Protein AF-M4EFT8-F1 (afdb_monomer_lite)

Structure (mmCIF, N/CA/C/O backbone):
data_AF-M4EFT8-F1
#
_entry.id   AF-M4EFT8-F1
#
loop_
_atom_site.group_PDB
_atom_site.id
_atom_site.type_symbol
_atom_site.label_atom_id
_atom_site.label_alt_id
_atom_site.label_comp_id
_atom_site.label_asym_id
_atom_site.label_entity_id
_atom_site.label_seq_id
_atom_site.pdbx_PDB_ins_code
_atom_site.Cartn_x
_atom_site.Cartn_y
_atom_site.Cartn_z
_atom_site.occupancy
_atom_site.B_iso_or_equiv
_atom_site.auth_seq_id
_atom_site.auth_comp_id
_atom_site.auth_asym_id
_atom_site.auth_atom_id
_atom_site.pdbx_PDB_model_num
ATOM 1 N N . MET A 1 1 ? 0.987 5.575 -5.378 1.00 47.16 1 MET A N 1
ATOM 2 C CA . MET A 1 1 ? 1.831 4.380 -5.163 1.00 47.16 1 MET A CA 1
ATOM 3 C C . MET A 1 1 ? 2.853 4.305 -6.284 1.00 47.16 1 MET A C 1
ATOM 5 O O . MET A 1 1 ? 2.562 4.838 -7.348 1.00 47.16 1 MET A O 1
ATOM 9 N N . GLY A 1 2 ? 4.031 3.733 -6.020 1.00 63.22 2 GLY A N 1
ATOM 10 C CA . GLY A 1 2 ? 5.088 3.525 -7.016 1.00 63.22 2 GLY A CA 1
ATOM 11 C C . GLY A 1 2 ? 4.981 2.143 -7.662 1.00 63.22 2 GLY A C 1
ATOM 12 O O . GLY A 1 2 ? 4.467 1.218 -7.037 1.00 63.22 2 GLY A O 1
ATOM 13 N N . HIS A 1 3 ? 5.435 2.023 -8.906 1.00 75.81 3 HIS A N 1
ATOM 14 C CA . HIS A 1 3 ? 5.636 0.738 -9.574 1.00 75.81 3 HIS A CA 1
ATOM 15 C C . HIS A 1 3 ? 7.063 0.253 -9.301 1.00 75.81 3 HIS A C 1
ATOM 17 O O . HIS A 1 3 ? 7.982 1.069 -9.243 1.00 75.81 3 HIS A O 1
ATOM 23 N N . ILE A 1 4 ? 7.246 -1.057 -9.127 1.00 85.25 4 ILE A N 1
ATOM 24 C CA . ILE A 1 4 ? 8.581 -1.659 -9.069 1.00 85.25 4 ILE A CA 1
ATOM 25 C C . ILE A 1 4 ? 9.038 -1.868 -10.512 1.00 85.25 4 ILE A C 1
ATOM 27 O O . ILE A 1 4 ? 8.354 -2.539 -11.280 1.00 85.25 4 ILE A O 1
ATOM 31 N N . VAL A 1 5 ? 10.176 -1.280 -10.869 1.00 89.19 5 VAL A N 1
ATOM 32 C CA . VAL A 1 5 ? 10.810 -1.439 -12.181 1.00 89.19 5 VAL A CA 1
ATOM 33 C C . VAL A 1 5 ? 12.042 -2.320 -12.006 1.00 89.19 5 VAL A C 1
ATOM 35 O O . VAL A 1 5 ? 12.810 -2.136 -11.063 1.00 89.19 5 VAL A O 1
ATOM 38 N N . MET A 1 6 ? 12.209 -3.296 -12.895 1.00 90.81 6 MET A N 1
ATOM 39 C CA . MET A 1 6 ? 13.406 -4.128 -13.004 1.00 90.81 6 MET A CA 1
ATOM 40 C C . MET A 1 6 ? 13.955 -3.981 -14.411 1.00 90.81 6 MET A C 1
ATOM 42 O O . MET A 1 6 ? 13.191 -4.028 -15.374 1.00 90.81 6 MET A O 1
ATOM 46 N N . THR A 1 7 ? 15.261 -3.790 -14.521 1.00 94.19 7 THR A N 1
ATOM 47 C CA . THR A 1 7 ? 15.940 -3.603 -15.799 1.00 94.19 7 THR A CA 1
ATOM 48 C C . THR A 1 7 ? 16.700 -4.867 -16.176 1.00 94.19 7 THR A C 1
ATOM 50 O O . THR A 1 7 ? 17.306 -5.528 -15.332 1.00 94.19 7 THR A O 1
ATOM 53 N N . ILE A 1 8 ? 16.617 -5.226 -17.456 1.00 95.00 8 ILE A N 1
ATOM 54 C CA . ILE A 1 8 ? 17.359 -6.331 -18.061 1.00 95.00 8 ILE A CA 1
ATOM 55 C C . ILE A 1 8 ? 18.038 -5.754 -19.300 1.00 95.00 8 ILE A C 1
ATOM 57 O O . ILE A 1 8 ? 17.372 -5.326 -20.243 1.00 95.00 8 ILE A O 1
ATOM 61 N N . PHE A 1 9 ? 19.362 -5.722 -19.281 1.00 94.31 9 PHE A N 1
ATOM 62 C CA . PHE A 1 9 ? 20.205 -5.256 -20.369 1.00 94.31 9 PHE A CA 1
ATOM 63 C C . PHE A 1 9 ? 20.670 -6.471 -21.167 1.00 94.31 9 PHE A C 1
ATOM 65 O O . PHE A 1 9 ? 21.634 -7.150 -20.817 1.00 94.31 9 PHE A O 1
ATOM 72 N N . TYR A 1 10 ? 19.930 -6.786 -22.229 1.00 94.19 10 TYR A N 1
ATOM 73 C CA . TYR A 1 10 ? 20.228 -7.927 -23.086 1.00 94.19 10 TYR A CA 1
ATOM 74 C C . TYR A 1 10 ? 21.137 -7.510 -24.242 1.00 94.19 10 TYR A C 1
ATOM 76 O O . TYR A 1 10 ? 20.725 -6.753 -25.119 1.00 94.19 10 TYR A O 1
ATOM 84 N N . ARG A 1 11 ? 22.379 -8.007 -24.231 1.00 92.44 11 ARG A N 1
ATOM 85 C CA . ARG A 1 11 ? 23.423 -7.743 -25.240 1.00 92.44 11 ARG A CA 1
ATOM 86 C C . ARG A 1 11 ? 23.652 -6.252 -25.520 1.00 92.44 11 ARG A C 1
ATOM 88 O O . ARG A 1 11 ? 24.093 -5.881 -26.603 1.00 92.44 11 ARG A O 1
ATOM 95 N N . VAL A 1 12 ? 23.374 -5.402 -24.537 1.00 92.62 12 VAL A N 1
ATOM 96 C CA . VAL A 1 12 ? 23.547 -3.954 -24.617 1.00 92.62 12 VAL A CA 1
ATOM 97 C C . VAL A 1 12 ? 24.270 -3.476 -23.373 1.00 92.62 12 VAL A C 1
ATOM 99 O O . VAL A 1 12 ? 23.973 -3.923 -22.268 1.00 92.62 12 VAL A O 1
ATOM 102 N N . ASP A 1 13 ? 25.223 -2.566 -23.551 1.00 92.19 13 ASP A N 1
ATOM 103 C CA . ASP A 1 13 ? 25.874 -1.931 -22.416 1.00 92.19 13 ASP A CA 1
ATOM 104 C C . ASP A 1 13 ? 24.918 -0.922 -21.754 1.00 92.19 13 ASP A C 1
ATOM 106 O O . ASP A 1 13 ? 24.445 -0.005 -22.439 1.00 92.19 13 ASP A O 1
ATOM 110 N N . PRO A 1 14 ? 24.642 -1.028 -20.440 1.00 92.94 14 PRO A N 1
ATOM 111 C CA . PRO A 1 14 ? 23.810 -0.058 -19.731 1.00 92.94 14 PRO A CA 1
ATOM 112 C C . PRO A 1 14 ? 24.289 1.391 -19.901 1.00 92.94 14 PRO A C 1
ATOM 114 O O . PRO A 1 14 ? 23.472 2.311 -19.919 1.00 92.94 14 PRO A O 1
ATOM 117 N N . SER A 1 15 ? 25.597 1.621 -20.078 1.00 93.56 15 SER A N 1
ATOM 118 C CA . SER A 1 15 ? 26.159 2.955 -20.317 1.00 93.56 15 SER A CA 1
ATOM 119 C C . SER A 1 15 ? 25.724 3.555 -21.656 1.00 93.56 15 SER A C 1
ATOM 121 O O . SER A 1 15 ? 25.471 4.760 -21.717 1.00 93.56 15 SER A O 1
ATOM 123 N N . HIS A 1 16 ? 25.558 2.731 -22.697 1.00 94.81 16 HIS A N 1
ATOM 124 C CA . HIS A 1 16 ? 25.039 3.163 -23.997 1.00 94.81 16 HIS A CA 1
ATOM 125 C C . HIS A 1 16 ? 23.560 3.540 -23.909 1.00 94.81 16 HIS A C 1
ATOM 127 O O . HIS A 1 16 ? 23.141 4.504 -24.544 1.00 94.81 16 HIS A O 1
ATOM 133 N N . VAL A 1 17 ? 22.780 2.842 -23.077 1.00 94.31 17 VAL A N 1
ATOM 134 C CA . VAL A 1 17 ? 21.380 3.206 -22.802 1.00 94.31 17 VAL A CA 1
ATOM 135 C C . VAL A 1 17 ? 21.310 4.494 -21.986 1.00 94.31 17 VAL A C 1
ATOM 137 O O . VAL A 1 17 ? 20.563 5.398 -22.350 1.00 94.31 17 VAL A O 1
ATOM 140 N N . ARG A 1 18 ? 22.116 4.610 -20.922 1.00 94.56 18 ARG A N 1
ATOM 141 C CA . ARG A 1 18 ? 22.125 5.762 -20.008 1.00 94.56 18 ARG A CA 1
ATOM 142 C C . ARG A 1 18 ? 22.555 7.054 -20.691 1.00 94.56 18 ARG A C 1
ATOM 144 O O . ARG A 1 18 ? 21.955 8.090 -20.445 1.00 94.56 18 ARG A O 1
ATOM 151 N N . ASN A 1 19 ? 23.596 6.990 -21.513 1.00 95.00 19 ASN A N 1
ATOM 152 C CA . ASN A 1 19 ? 24.167 8.167 -22.162 1.00 95.00 19 ASN A CA 1
ATOM 153 C C . ASN A 1 19 ? 23.653 8.350 -23.601 1.00 95.00 19 ASN A C 1
ATOM 155 O O . ASN A 1 19 ? 24.057 9.302 -24.262 1.00 95.00 19 ASN A O 1
ATOM 159 N N . GLN A 1 20 ? 22.806 7.435 -24.091 1.00 95.88 20 GLN A N 1
ATOM 160 C CA . GLN A 1 20 ? 22.355 7.365 -25.485 1.00 95.88 20 GLN A CA 1
ATOM 161 C C . GLN A 1 20 ? 23.531 7.464 -26.475 1.00 95.88 20 GLN A C 1
ATOM 163 O O . GLN A 1 20 ? 23.529 8.278 -27.397 1.00 95.88 20 GLN A O 1
ATOM 168 N N . THR A 1 21 ? 24.554 6.631 -26.268 1.00 94.38 21 THR A N 1
ATOM 169 C CA . THR A 1 21 ? 25.776 6.564 -27.089 1.00 94.38 21 THR A CA 1
ATOM 170 C C . THR A 1 21 ? 25.904 5.218 -27.812 1.00 94.38 21 THR A C 1
ATOM 172 O O . THR A 1 21 ? 25.102 4.304 -27.607 1.00 94.38 21 THR A O 1
ATOM 175 N N . GLY A 1 22 ? 26.900 5.094 -28.695 1.00 93.31 22 GLY A N 1
ATOM 176 C CA . GLY A 1 22 ? 27.135 3.879 -29.480 1.00 93.31 22 GLY A CA 1
ATOM 177 C C . GLY A 1 22 ? 25.978 3.559 -30.431 1.00 93.31 22 GLY A C 1
ATOM 178 O O . GLY A 1 22 ? 25.232 4.448 -30.846 1.00 93.31 22 GLY A O 1
ATOM 179 N N . ASP A 1 23 ? 25.802 2.278 -30.749 1.00 94.06 23 ASP A N 1
ATOM 180 C CA . ASP A 1 23 ? 24.754 1.825 -31.674 1.00 94.06 23 ASP A CA 1
ATOM 181 C C . ASP A 1 23 ? 23.343 2.150 -31.169 1.00 94.06 23 ASP A C 1
ATOM 183 O O . ASP A 1 23 ? 22.476 2.550 -31.947 1.00 94.06 23 ASP A O 1
ATOM 187 N N . PHE A 1 24 ? 23.127 2.064 -29.851 1.00 93.62 24 PHE A N 1
ATOM 188 C CA . PHE A 1 24 ? 21.859 2.443 -29.228 1.00 93.62 24 PHE A CA 1
ATOM 189 C C . PHE A 1 24 ? 21.554 3.932 -29.449 1.00 93.62 24 PHE A C 1
ATOM 191 O O . PHE A 1 24 ? 20.448 4.289 -29.852 1.00 93.62 24 PHE A O 1
ATOM 198 N N . GLY A 1 25 ? 22.552 4.796 -29.240 1.00 94.44 25 GLY A N 1
ATOM 199 C CA . GLY A 1 25 ? 22.452 6.233 -29.492 1.00 94.44 25 GLY A CA 1
ATOM 200 C C . GLY A 1 25 ? 22.141 6.572 -30.948 1.00 94.44 25 GLY A C 1
ATOM 201 O O . GLY A 1 25 ? 21.269 7.396 -31.217 1.00 94.44 25 GLY A O 1
ATOM 202 N N . ASN A 1 26 ? 22.789 5.889 -31.894 1.00 95.38 26 ASN A N 1
ATOM 203 C CA . ASN A 1 26 ? 22.548 6.089 -33.325 1.00 95.38 26 ASN A CA 1
ATOM 204 C C . ASN A 1 26 ? 21.089 5.784 -33.706 1.00 95.38 26 ASN A C 1
ATOM 206 O O . ASN A 1 26 ? 20.445 6.581 -34.393 1.00 95.38 26 ASN A O 1
ATOM 210 N N . ILE A 1 27 ? 20.539 4.671 -33.207 1.00 95.38 27 ILE A N 1
ATOM 211 C CA . ILE A 1 27 ? 19.128 4.307 -33.413 1.00 95.38 27 ILE A CA 1
ATOM 212 C C . ILE A 1 27 ? 18.199 5.291 -32.694 1.00 95.38 27 ILE A C 1
ATOM 214 O O . ILE A 1 27 ? 17.158 5.663 -33.239 1.00 95.38 27 ILE A O 1
ATOM 218 N N . PHE A 1 28 ? 18.564 5.760 -31.498 1.00 94.56 28 PHE A N 1
ATOM 219 C CA . PHE A 1 28 ? 17.781 6.753 -30.764 1.00 94.56 28 PHE A CA 1
ATOM 220 C C . PHE A 1 28 ? 17.652 8.070 -31.542 1.00 94.56 28 PHE A C 1
ATOM 222 O O . PHE A 1 28 ? 16.548 8.604 -31.660 1.00 94.56 28 PHE A O 1
ATOM 229 N N . VAL A 1 29 ? 18.744 8.557 -32.142 1.00 94.44 29 VAL A N 1
ATOM 230 C CA . VAL A 1 29 ? 18.735 9.760 -32.993 1.00 94.44 29 VAL A CA 1
ATOM 231 C C . VAL A 1 29 ? 17.810 9.579 -34.198 1.00 94.44 29 VAL A C 1
ATOM 233 O O . VAL A 1 29 ? 17.000 10.462 -34.474 1.00 94.44 29 VAL A O 1
ATOM 236 N N . GLN A 1 30 ? 17.871 8.427 -34.873 1.00 94.69 30 GLN A N 1
ATOM 237 C CA . GLN A 1 30 ? 16.962 8.114 -35.982 1.00 94.69 30 GLN A CA 1
ATOM 238 C C . GLN A 1 30 ? 15.498 8.025 -35.523 1.00 94.69 30 GLN A C 1
ATOM 240 O O . GLN A 1 30 ? 14.611 8.544 -36.192 1.00 94.69 30 GLN A O 1
ATOM 245 N N . THR A 1 31 ? 15.239 7.428 -34.357 1.00 93.38 31 THR A N 1
ATOM 246 C CA . THR A 1 31 ? 13.887 7.292 -33.780 1.00 93.38 31 THR A CA 1
ATOM 247 C C . THR A 1 31 ? 13.284 8.647 -33.406 1.00 93.38 31 THR A C 1
ATOM 249 O O . THR A 1 31 ? 12.071 8.842 -33.488 1.00 93.38 31 THR A O 1
ATOM 252 N N . CYS A 1 32 ? 14.127 9.603 -33.017 1.00 93.31 32 CYS A N 1
ATOM 253 C CA . CYS A 1 32 ? 13.711 10.967 -32.707 1.00 93.31 32 CYS A CA 1
ATOM 254 C C . CYS A 1 32 ? 13.554 11.853 -33.954 1.00 93.31 32 CYS A C 1
ATOM 256 O O . CYS A 1 32 ? 13.176 13.018 -33.817 1.00 93.31 32 CYS A O 1
ATOM 258 N N . ALA A 1 33 ? 13.820 11.346 -35.164 1.00 93.38 33 ALA A N 1
ATOM 259 C CA . ALA A 1 33 ? 13.623 12.113 -36.387 1.00 93.38 33 ALA A CA 1
ATOM 260 C C . ALA A 1 33 ? 12.138 12.490 -36.547 1.00 93.38 33 ALA A C 1
ATOM 262 O O . ALA A 1 33 ? 11.257 11.633 -36.582 1.00 93.38 33 ALA A O 1
ATOM 263 N N . GLY A 1 34 ? 11.858 13.794 -36.622 1.00 91.19 34 GLY A N 1
ATOM 264 C CA . GLY A 1 34 ? 10.492 14.321 -36.724 1.00 91.19 34 GLY A CA 1
ATOM 265 C C . GLY A 1 34 ? 9.721 14.411 -35.399 1.00 91.19 34 GLY A C 1
ATOM 266 O O . GLY A 1 34 ? 8.517 14.657 -35.432 1.00 91.19 34 GLY A O 1
ATOM 267 N N . LYS A 1 35 ? 10.380 14.220 -34.247 1.00 94.94 35 LYS A N 1
ATOM 268 C CA . LYS A 1 35 ? 9.810 14.460 -32.907 1.00 94.94 35 LYS A CA 1
ATOM 269 C C . LYS A 1 35 ? 10.098 15.870 -32.412 1.00 94.94 35 LYS A C 1
ATOM 271 O O . LYS A 1 35 ? 11.043 16.508 -32.879 1.00 94.94 35 LYS A O 1
ATOM 276 N N . THR A 1 36 ? 9.287 16.360 -31.473 1.00 95.44 36 THR A N 1
ATOM 277 C CA . THR A 1 36 ? 9.564 17.663 -30.855 1.00 95.44 36 THR A CA 1
ATOM 278 C C . THR A 1 36 ? 10.751 17.566 -29.898 1.00 95.44 36 THR A C 1
ATOM 280 O O . THR A 1 36 ? 11.107 16.488 -29.410 1.00 95.44 36 THR A O 1
ATOM 283 N N . GLU A 1 37 ? 11.375 18.707 -29.609 1.00 93.56 37 GLU A N 1
ATOM 284 C CA . GLU A 1 37 ? 12.508 18.751 -28.685 1.00 93.56 37 GLU A CA 1
ATOM 285 C C . GLU A 1 37 ? 12.095 18.334 -27.263 1.00 93.56 37 GLU A C 1
ATOM 287 O O . GLU A 1 37 ? 12.858 17.676 -26.553 1.00 93.56 37 GLU A O 1
ATOM 292 N N . GLU A 1 38 ? 10.861 18.644 -26.857 1.00 95.12 38 GLU A N 1
ATOM 293 C CA . GLU A 1 38 ? 10.301 18.229 -25.570 1.00 95.12 38 GLU A CA 1
ATOM 294 C C . GLU A 1 38 ? 10.152 16.709 -25.475 1.00 95.12 38 GLU A C 1
ATOM 296 O O . GLU A 1 38 ? 10.544 16.123 -24.463 1.00 95.12 38 GLU A O 1
ATOM 301 N N . GLU A 1 39 ? 9.632 16.058 -26.522 1.00 93.56 39 GLU A N 1
ATOM 302 C CA . GLU A 1 39 ? 9.505 14.596 -26.572 1.00 93.56 39 GLU A CA 1
ATOM 303 C C . GLU A 1 39 ? 10.879 13.928 -26.485 1.00 93.56 39 GLU A C 1
ATOM 305 O O . GLU A 1 39 ? 11.087 13.027 -25.668 1.00 93.56 39 GLU A O 1
ATOM 310 N N . ARG A 1 40 ? 11.845 14.425 -27.268 1.00 94.00 40 ARG A N 1
ATOM 311 C CA . ARG A 1 40 ? 13.222 13.919 -27.275 1.00 94.00 40 ARG A CA 1
ATOM 312 C C . ARG A 1 40 ? 13.864 14.018 -25.895 1.00 94.00 40 ARG A C 1
ATOM 314 O O . ARG A 1 40 ? 14.448 13.048 -25.408 1.00 94.00 40 ARG A O 1
ATOM 321 N N . ARG A 1 41 ? 13.719 15.171 -25.237 1.00 95.25 41 ARG A N 1
ATOM 322 C CA . ARG A 1 41 ? 14.235 15.401 -23.885 1.00 95.25 41 ARG A CA 1
ATOM 323 C C . ARG A 1 41 ? 13.556 14.496 -22.858 1.00 95.25 41 ARG A C 1
ATOM 325 O O . ARG A 1 41 ? 14.237 13.949 -21.995 1.00 95.25 41 ARG A O 1
ATOM 332 N N . MET A 1 42 ? 12.237 14.315 -22.943 1.00 96.44 42 MET A N 1
ATOM 333 C CA . MET A 1 42 ? 11.510 13.405 -22.054 1.00 96.44 42 MET A CA 1
ATOM 334 C C . MET A 1 42 ? 11.996 11.960 -22.193 1.00 96.44 42 MET A C 1
ATOM 336 O O . MET A 1 42 ? 12.198 11.285 -21.184 1.00 96.44 42 MET A O 1
ATOM 340 N N . TRP A 1 43 ? 12.204 11.483 -23.420 1.00 96.38 43 TRP A N 1
ATOM 341 C CA . TRP A 1 43 ? 12.679 10.121 -23.666 1.00 96.38 43 TRP A CA 1
ATOM 342 C C . TRP A 1 43 ? 14.131 9.926 -23.238 1.00 96.38 43 TRP A C 1
ATOM 344 O O . TRP A 1 43 ? 14.438 8.924 -22.599 1.00 96.38 43 TRP A O 1
ATOM 354 N N . SER A 1 44 ? 15.007 10.896 -23.518 1.00 95.38 44 SER A N 1
ATOM 355 C CA . SER A 1 44 ? 16.399 10.870 -23.053 1.00 95.38 44 SER A CA 1
ATOM 356 C C . SER A 1 44 ? 16.475 10.826 -21.524 1.00 95.38 44 SER A C 1
ATOM 358 O O . SER A 1 44 ? 17.198 9.998 -20.966 1.00 95.38 44 SER A O 1
ATOM 360 N N . GLN A 1 45 ? 15.658 11.627 -20.830 1.00 96.88 45 GLN A N 1
ATOM 361 C CA . GLN A 1 45 ? 15.589 11.585 -19.370 1.00 96.88 45 GLN A CA 1
ATOM 362 C C . GLN A 1 45 ? 15.105 10.218 -18.869 1.00 96.88 45 GLN A C 1
ATOM 364 O O . GLN A 1 45 ? 15.735 9.635 -17.994 1.00 96.88 45 GLN A O 1
ATOM 369 N N . ALA A 1 46 ? 14.038 9.668 -19.456 1.00 94.94 46 ALA A N 1
ATOM 370 C CA . ALA A 1 46 ? 13.512 8.364 -19.058 1.00 94.94 46 ALA A CA 1
ATOM 371 C C . ALA A 1 46 ? 14.528 7.227 -19.275 1.00 94.94 46 ALA A C 1
ATOM 373 O O . ALA A 1 46 ? 14.664 6.356 -18.420 1.00 94.94 46 AL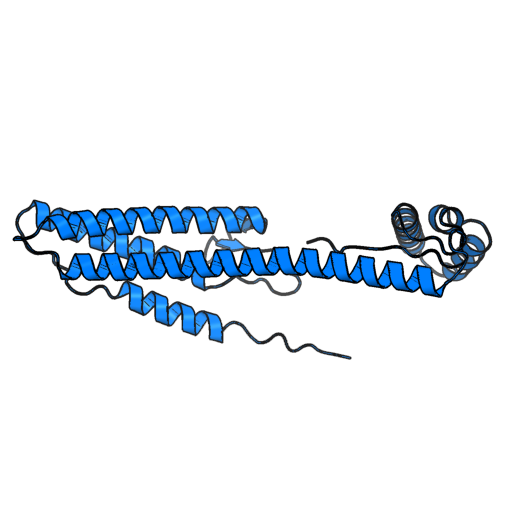A A O 1
ATOM 374 N N . LEU A 1 47 ? 15.269 7.241 -20.387 1.00 95.50 47 LEU A N 1
ATOM 375 C CA . LEU A 1 47 ? 16.326 6.265 -20.670 1.00 95.50 47 LEU A CA 1
ATOM 376 C C . LEU A 1 47 ? 17.518 6.412 -19.724 1.00 95.50 47 LEU A C 1
ATOM 378 O O . LEU A 1 47 ? 18.077 5.410 -19.285 1.00 95.50 47 LEU A O 1
ATOM 382 N N . THR A 1 48 ? 17.872 7.647 -19.369 1.00 95.56 48 THR A N 1
ATOM 383 C CA . THR A 1 48 ? 18.895 7.932 -18.357 1.00 95.56 48 THR A CA 1
ATOM 384 C C . THR A 1 48 ? 18.475 7.378 -16.998 1.00 95.56 48 THR A C 1
ATOM 386 O O . THR A 1 48 ? 19.255 6.687 -16.343 1.00 95.56 48 THR A O 1
ATOM 389 N N . ASP A 1 49 ? 17.227 7.621 -16.595 1.00 94.50 49 ASP A N 1
ATOM 390 C CA . ASP A 1 49 ? 16.675 7.124 -15.337 1.00 94.50 49 ASP A CA 1
ATOM 391 C C . ASP A 1 49 ? 16.654 5.587 -15.318 1.00 94.50 49 ASP A C 1
ATOM 393 O O . ASP A 1 49 ? 17.125 4.985 -14.356 1.00 94.50 49 ASP A O 1
ATOM 397 N N . VAL A 1 50 ? 16.199 4.942 -16.400 1.00 92.69 50 VAL A N 1
ATOM 398 C CA . VAL A 1 50 ? 16.211 3.475 -16.559 1.00 92.69 50 VAL A CA 1
ATOM 399 C C . VAL A 1 50 ? 17.635 2.914 -16.536 1.00 92.69 50 VAL A C 1
ATOM 401 O O . VAL A 1 50 ? 17.886 1.927 -15.851 1.00 92.69 50 VAL A O 1
ATOM 404 N N . GLY A 1 51 ? 18.583 3.550 -17.226 1.00 92.50 51 GLY A N 1
ATOM 405 C CA . GLY A 1 51 ? 19.988 3.134 -17.260 1.00 92.50 51 GLY A CA 1
ATOM 406 C C . GLY A 1 51 ? 20.705 3.252 -1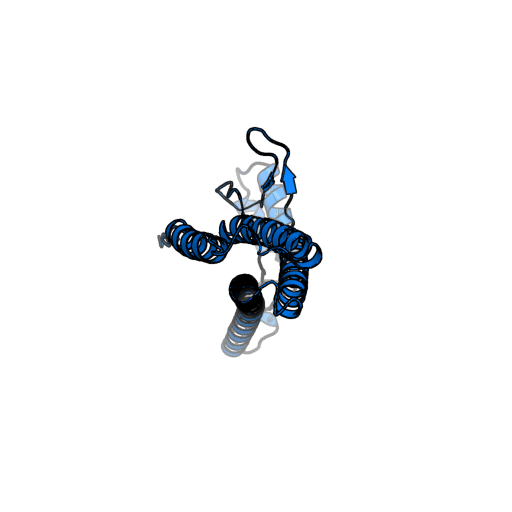5.910 1.00 92.50 51 GLY A C 1
ATOM 407 O O . GLY A 1 51 ? 21.715 2.587 -15.695 1.00 92.50 51 GLY A O 1
ATOM 408 N N . ASN A 1 52 ? 20.183 4.067 -14.989 1.00 92.69 52 ASN A N 1
ATOM 409 C CA . ASN A 1 52 ? 20.682 4.179 -13.617 1.00 92.69 52 ASN A CA 1
ATOM 410 C C . ASN A 1 52 ? 20.067 3.148 -12.656 1.00 92.69 52 ASN A C 1
ATOM 412 O O . ASN A 1 52 ? 20.567 2.983 -11.541 1.00 92.69 52 ASN A O 1
ATOM 416 N N . ILE A 1 53 ? 18.995 2.453 -13.050 1.00 92.56 53 ILE A N 1
ATOM 417 C CA . ILE A 1 53 ? 18.414 1.376 -12.245 1.00 92.56 53 ILE A CA 1
ATOM 418 C C . ILE A 1 53 ? 19.313 0.146 -12.366 1.00 92.56 53 ILE A C 1
ATOM 420 O O . ILE A 1 53 ? 19.520 -0.379 -13.462 1.00 92.56 53 ILE A O 1
ATOM 424 N N . ALA A 1 54 ? 19.808 -0.336 -11.224 1.00 88.06 54 ALA A N 1
ATOM 425 C CA . ALA A 1 54 ? 20.540 -1.593 -11.153 1.00 88.06 54 ALA A CA 1
ATOM 426 C C . ALA A 1 54 ? 19.674 -2.744 -11.692 1.00 88.06 54 ALA A C 1
ATOM 428 O O . ALA A 1 54 ? 18.545 -2.950 -11.238 1.00 88.06 54 ALA A O 1
ATOM 429 N N . GLY A 1 55 ? 20.220 -3.480 -12.655 1.00 89.75 55 GLY A N 1
ATOM 430 C CA . GLY A 1 55 ? 19.528 -4.542 -13.374 1.00 89.75 55 GLY A CA 1
ATOM 431 C C . GLY A 1 55 ? 20.448 -5.691 -13.746 1.00 89.75 55 GLY A C 1
ATOM 432 O O . GLY A 1 55 ? 21.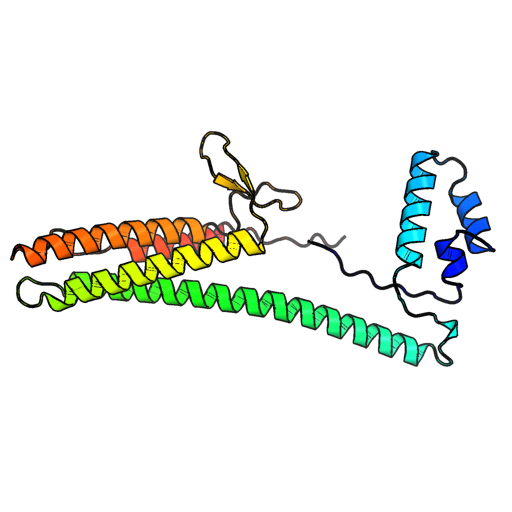640 -5.676 -13.439 1.00 89.75 55 GLY A O 1
ATOM 433 N N . GLU A 1 56 ? 19.883 -6.679 -14.431 1.00 93.81 56 GLU A N 1
ATOM 434 C CA . GLU A 1 56 ? 20.640 -7.819 -14.944 1.00 93.81 56 GLU A CA 1
ATOM 435 C C . GLU A 1 56 ? 21.284 -7.470 -16.282 1.00 93.81 56 GLU A C 1
ATOM 437 O O . GLU A 1 56 ? 20.603 -7.012 -17.194 1.00 93.81 56 GLU A O 1
ATOM 442 N N . ASP A 1 57 ? 22.585 -7.713 -16.415 1.00 93.69 57 ASP A N 1
ATOM 443 C CA . ASP A 1 57 ? 23.311 -7.578 -17.678 1.00 93.69 57 ASP A CA 1
ATOM 444 C C . ASP A 1 57 ? 23.616 -8.970 -18.223 1.00 93.69 57 ASP A C 1
ATOM 446 O O . ASP A 1 57 ? 24.321 -9.751 -17.578 1.00 93.69 57 ASP A O 1
ATOM 450 N N . SER A 1 58 ? 23.095 -9.290 -19.409 1.00 93.81 58 SER A N 1
ATOM 451 C CA . SER A 1 58 ? 23.262 -10.619 -20.001 1.00 93.81 58 SER A CA 1
ATOM 452 C C . SER A 1 58 ? 24.723 -10.967 -20.276 1.00 93.81 58 SER A C 1
ATOM 454 O O . SER A 1 58 ? 25.050 -12.141 -20.395 1.00 93.81 58 SER A O 1
ATOM 456 N N . ARG A 1 59 ? 25.610 -9.970 -20.385 1.00 91.50 59 ARG A N 1
ATOM 457 C CA . ARG A 1 59 ? 27.048 -10.171 -20.620 1.00 91.50 59 ARG A CA 1
ATOM 458 C C . ARG A 1 59 ? 27.766 -10.765 -19.407 1.00 91.50 59 ARG A C 1
ATOM 460 O O . ARG A 1 59 ? 28.850 -11.310 -19.565 1.00 91.50 59 ARG A O 1
ATOM 467 N N . ASN A 1 60 ? 27.157 -10.689 -18.223 1.00 92.50 60 ASN A N 1
ATOM 468 C CA . ASN A 1 60 ? 27.681 -11.284 -16.992 1.00 92.50 60 ASN A CA 1
ATOM 469 C C . ASN A 1 60 ? 27.262 -12.753 -16.810 1.00 92.50 60 ASN A C 1
ATOM 471 O O . ASN A 1 60 ? 27.574 -13.354 -15.783 1.00 92.50 60 ASN A O 1
ATOM 475 N N . TRP A 1 61 ? 26.518 -13.321 -17.764 1.00 93.19 61 TRP A N 1
ATOM 476 C CA . TRP A 1 61 ? 25.969 -14.669 -17.683 1.00 93.19 61 TRP A CA 1
ATOM 477 C C . TRP A 1 61 ? 26.486 -15.541 -18.824 1.00 93.19 61 TRP A C 1
ATOM 479 O O . TRP A 1 61 ? 26.242 -15.258 -19.991 1.00 93.19 61 TRP A O 1
ATOM 489 N N . ASP A 1 62 ? 27.098 -16.673 -18.479 1.00 92.25 62 ASP A N 1
ATOM 490 C CA . ASP A 1 62 ? 27.541 -17.666 -19.471 1.00 92.25 62 ASP A CA 1
ATOM 491 C C . ASP A 1 62 ? 26.380 -18.505 -20.032 1.00 92.25 62 ASP A C 1
ATOM 493 O O . ASP A 1 62 ? 26.518 -19.192 -21.042 1.00 92.25 62 ASP A O 1
ATOM 497 N N . ASN A 1 63 ? 25.228 -18.498 -19.353 1.00 93.44 63 ASN A N 1
ATOM 498 C CA . ASN A 1 63 ? 24.051 -19.262 -19.744 1.00 93.44 63 ASN A CA 1
ATOM 499 C C . ASN A 1 63 ? 22.772 -18.440 -19.555 1.00 93.44 63 ASN A C 1
ATOM 501 O O . ASN A 1 63 ? 22.378 -18.121 -18.428 1.00 93.44 63 ASN A O 1
ATOM 505 N N . GLU A 1 64 ? 22.091 -18.171 -20.668 1.00 91.81 64 GLU A N 1
ATOM 506 C CA . GLU A 1 64 ? 20.828 -17.436 -20.704 1.00 91.81 64 GLU A CA 1
ATOM 507 C C . GLU A 1 64 ? 19.726 -18.129 -19.887 1.00 91.81 64 GLU A C 1
ATOM 509 O O . GLU A 1 64 ? 18.928 -17.447 -19.247 1.00 91.81 64 GLU A O 1
ATOM 514 N N . SER A 1 65 ? 19.704 -19.467 -19.816 1.00 93.06 65 SER A N 1
ATOM 515 C CA . SER A 1 65 ? 18.690 -20.180 -19.028 1.00 93.06 65 SER A CA 1
ATOM 516 C C . SER A 1 65 ? 18.828 -19.909 -17.529 1.00 93.06 65 SER A C 1
ATOM 518 O O . SER A 1 65 ? 17.823 -19.695 -16.852 1.00 93.06 65 SER A O 1
ATOM 520 N N . LYS A 1 66 ? 20.064 -19.825 -17.018 1.00 93.75 66 LYS A N 1
ATOM 521 C CA . LYS A 1 66 ? 20.336 -19.471 -15.615 1.00 93.75 66 LYS A CA 1
ATOM 522 C C . LYS A 1 66 ? 19.956 -18.021 -15.315 1.00 93.75 66 LYS A C 1
ATOM 524 O O . LYS A 1 66 ? 19.416 -17.741 -14.246 1.00 93.75 66 LYS A O 1
ATOM 529 N N . MET A 1 67 ? 20.202 -17.114 -16.263 1.00 94.31 67 MET A N 1
ATOM 530 C CA . MET A 1 67 ? 19.778 -15.718 -16.149 1.00 94.31 67 MET A CA 1
ATOM 531 C C . MET A 1 67 ? 18.249 -15.619 -16.058 1.00 94.31 67 MET A C 1
ATOM 533 O O . MET A 1 67 ? 17.727 -14.963 -15.159 1.00 94.31 67 MET A O 1
ATOM 537 N N . ILE A 1 68 ? 17.525 -16.310 -16.947 1.00 93.81 68 ILE A N 1
ATOM 538 C CA . ILE A 1 68 ? 16.056 -16.340 -16.943 1.00 93.81 68 ILE A CA 1
ATOM 539 C C . ILE A 1 68 ? 15.530 -16.927 -15.633 1.00 93.81 68 ILE A C 1
ATOM 541 O O . ILE A 1 68 ? 14.626 -16.352 -15.033 1.00 93.81 68 ILE A O 1
ATOM 545 N N . GLU A 1 69 ? 16.107 -18.029 -15.153 1.00 95.44 69 GLU A N 1
ATOM 546 C CA . GLU A 1 69 ? 15.698 -18.643 -13.888 1.00 95.44 69 GLU A CA 1
ATOM 547 C C . GLU A 1 69 ? 15.835 -17.664 -12.713 1.00 95.44 69 GLU A C 1
ATOM 549 O O . GLU A 1 69 ? 14.923 -17.545 -11.890 1.00 95.44 69 GLU A O 1
ATOM 554 N N . LYS A 1 70 ? 16.940 -16.910 -12.658 1.00 94.06 70 LYS A N 1
ATOM 555 C CA . LYS A 1 70 ? 17.124 -15.858 -11.654 1.00 94.06 70 LYS A CA 1
ATOM 556 C C . LYS A 1 70 ? 16.076 -14.753 -11.796 1.00 94.06 70 LYS A C 1
ATOM 558 O O . LYS A 1 70 ? 15.461 -14.393 -10.800 1.00 94.06 70 LYS A O 1
ATOM 563 N N . ILE A 1 71 ? 15.831 -14.253 -13.008 1.00 93.88 71 ILE A N 1
ATOM 564 C CA . ILE A 1 71 ? 14.825 -13.207 -13.253 1.00 93.88 71 ILE A CA 1
ATOM 565 C C . ILE A 1 71 ? 13.440 -13.667 -12.783 1.00 93.88 71 ILE A C 1
ATOM 567 O O . ILE A 1 71 ? 12.745 -12.924 -12.092 1.00 93.88 71 ILE A O 1
ATOM 571 N N . VAL A 1 72 ? 13.044 -14.897 -13.122 1.00 94.81 72 VAL A N 1
ATOM 572 C CA . VAL A 1 72 ? 11.761 -15.480 -12.703 1.00 94.81 72 VAL A CA 1
ATOM 573 C C . VAL A 1 72 ? 11.671 -15.549 -11.179 1.00 94.81 72 VAL A C 1
ATOM 575 O O . VAL A 1 72 ? 10.644 -15.170 -10.611 1.00 94.81 72 VAL A O 1
ATOM 578 N N . ARG A 1 73 ? 12.748 -15.977 -10.513 1.00 95.19 73 ARG A N 1
ATOM 579 C CA . ARG A 1 73 ? 12.822 -16.028 -9.049 1.00 95.19 73 ARG A CA 1
ATOM 580 C C . ARG A 1 73 ? 12.680 -14.637 -8.428 1.00 95.19 73 ARG A C 1
ATOM 582 O O . ARG A 1 73 ? 11.802 -14.439 -7.595 1.00 95.19 73 ARG A O 1
ATOM 589 N N . ASP A 1 74 ? 13.447 -13.661 -8.904 1.00 91.69 74 ASP A N 1
ATOM 590 C CA . ASP A 1 74 ? 13.431 -12.289 -8.390 1.00 91.69 74 ASP A CA 1
ATOM 591 C C . ASP A 1 74 ? 12.058 -11.617 -8.572 1.00 91.69 74 ASP A C 1
ATOM 593 O O . ASP A 1 74 ? 11.585 -10.889 -7.692 1.00 91.69 74 ASP A O 1
ATOM 597 N N . VAL A 1 75 ? 11.391 -11.862 -9.706 1.00 91.56 75 VAL A N 1
ATOM 598 C CA . VAL A 1 75 ? 10.027 -11.377 -9.961 1.00 91.56 75 VAL A CA 1
ATOM 599 C C . VAL A 1 75 ? 9.032 -12.044 -9.013 1.00 91.56 75 VAL A C 1
ATOM 601 O O . VAL A 1 75 ? 8.225 -11.348 -8.394 1.00 91.56 75 VAL A O 1
ATOM 604 N N . SER A 1 76 ? 9.105 -13.369 -8.866 1.00 91.31 76 SER A N 1
ATOM 605 C CA . SER A 1 76 ? 8.251 -14.132 -7.951 1.00 91.31 76 SER A CA 1
ATOM 606 C C . SER A 1 76 ? 8.391 -13.638 -6.509 1.00 91.31 76 SER A C 1
ATOM 608 O O . SER A 1 76 ? 7.390 -13.356 -5.849 1.00 91.31 76 SER A O 1
ATOM 610 N N . ASP A 1 77 ? 9.618 -13.436 -6.034 1.00 90.44 77 ASP A N 1
ATOM 611 C CA . ASP A 1 77 ? 9.887 -12.992 -4.666 1.00 90.44 77 ASP A CA 1
ATOM 612 C C . ASP A 1 77 ? 9.359 -11.575 -4.408 1.00 90.44 77 ASP A C 1
ATOM 614 O O . ASP A 1 77 ? 8.724 -11.316 -3.380 1.00 90.44 77 ASP A O 1
ATOM 618 N N . LYS A 1 78 ? 9.528 -10.657 -5.368 1.00 87.94 78 LYS A N 1
ATOM 619 C CA . LYS A 1 78 ? 8.985 -9.290 -5.274 1.00 87.94 78 LYS A CA 1
ATOM 620 C C . LYS A 1 78 ? 7.458 -9.261 -5.305 1.00 87.94 78 LYS A C 1
ATOM 622 O O . LYS A 1 78 ? 6.843 -8.488 -4.558 1.00 87.94 78 LYS A O 1
ATOM 627 N N . LEU A 1 79 ? 6.839 -10.088 -6.148 1.00 84.88 79 LEU A N 1
ATOM 628 C CA . LEU A 1 79 ? 5.383 -10.227 -6.207 1.00 84.88 79 LEU A CA 1
ATOM 629 C C . LEU A 1 79 ? 4.840 -10.789 -4.897 1.00 84.88 79 LEU A C 1
ATOM 631 O O . LEU A 1 79 ? 3.915 -10.208 -4.327 1.00 84.88 79 LEU A O 1
ATOM 635 N N . ASN A 1 80 ? 5.465 -11.848 -4.381 1.00 82.06 80 ASN A N 1
ATOM 636 C CA . ASN A 1 80 ? 5.112 -12.435 -3.101 1.00 82.06 80 ASN A CA 1
ATOM 637 C C . ASN A 1 80 ? 5.228 -11.392 -1.993 1.00 82.06 80 ASN A C 1
ATOM 639 O O . ASN A 1 80 ? 4.234 -11.125 -1.328 1.00 82.06 80 ASN A O 1
ATOM 643 N N . ALA A 1 81 ? 6.369 -10.723 -1.823 1.00 79.19 81 ALA A N 1
ATOM 644 C CA . ALA A 1 81 ? 6.540 -9.704 -0.784 1.00 79.19 81 ALA A CA 1
ATOM 645 C C . ALA A 1 81 ? 5.456 -8.608 -0.838 1.00 79.19 81 ALA A C 1
ATOM 647 O O . ALA A 1 81 ? 4.896 -8.218 0.191 1.00 79.19 81 ALA A O 1
ATOM 648 N N . THR A 1 82 ? 5.096 -8.159 -2.045 1.00 75.69 82 THR A N 1
ATOM 649 C CA . THR A 1 82 ? 4.018 -7.179 -2.253 1.00 75.69 82 THR A CA 1
ATOM 650 C C . THR A 1 82 ? 2.652 -7.745 -1.858 1.00 75.69 82 THR A C 1
ATOM 652 O O . THR A 1 82 ? 1.845 -7.059 -1.225 1.00 75.69 82 THR A O 1
ATOM 655 N N . MET A 1 83 ? 2.389 -9.006 -2.203 1.00 69.12 83 MET A N 1
ATOM 656 C CA . MET A 1 83 ? 1.163 -9.712 -1.847 1.00 69.12 83 MET A CA 1
ATOM 657 C C . MET A 1 83 ? 1.065 -9.938 -0.337 1.00 69.12 83 MET A C 1
ATOM 659 O O . MET A 1 83 ? 0.030 -9.624 0.236 1.00 69.12 83 MET A O 1
ATOM 663 N N . TRP A 1 84 ? 2.126 -10.390 0.334 1.00 59.81 84 TRP A N 1
ATOM 664 C CA . TRP A 1 84 ? 2.171 -10.563 1.790 1.00 59.81 84 TRP A CA 1
ATOM 665 C C . TRP A 1 84 ? 1.945 -9.241 2.525 1.00 59.81 84 TRP A C 1
ATOM 667 O O . TRP A 1 84 ? 1.158 -9.197 3.468 1.00 59.81 84 TRP A O 1
ATOM 677 N N . ALA A 1 85 ? 2.544 -8.142 2.059 1.00 64.44 85 ALA A N 1
ATOM 678 C CA . ALA A 1 85 ? 2.300 -6.818 2.625 1.00 64.44 85 ALA A CA 1
ATOM 679 C C . ALA A 1 85 ? 0.833 -6.380 2.460 1.00 64.44 85 ALA A C 1
ATOM 681 O O . ALA A 1 85 ? 0.219 -5.875 3.401 1.00 64.44 85 ALA A O 1
ATOM 682 N N . LYS A 1 86 ? 0.239 -6.609 1.282 1.00 63.25 86 LYS A N 1
ATOM 683 C CA . LYS A 1 86 ? -1.157 -6.248 0.996 1.00 63.25 86 LYS A CA 1
ATOM 684 C C . LYS A 1 86 ? -2.159 -7.134 1.743 1.00 63.25 86 LYS A C 1
ATOM 686 O O . LYS A 1 86 ? -3.145 -6.625 2.270 1.00 63.25 86 LYS A O 1
ATOM 691 N N . THR A 1 87 ? -1.910 -8.437 1.800 1.00 58.22 87 THR A N 1
ATOM 692 C CA . THR A 1 87 ? -2.767 -9.432 2.456 1.00 58.22 87 THR A CA 1
ATOM 693 C C . THR A 1 87 ? -2.655 -9.340 3.972 1.00 58.22 87 THR A C 1
ATOM 695 O O . THR A 1 87 ? -3.677 -9.346 4.645 1.00 58.22 87 THR A O 1
ATOM 698 N N . GLY A 1 88 ? -1.449 -9.174 4.524 1.00 62.28 88 GLY A N 1
ATOM 699 C CA . GLY A 1 88 ? -1.244 -8.944 5.957 1.00 62.28 88 GLY A CA 1
ATOM 700 C C . GLY A 1 88 ? -1.930 -7.663 6.433 1.00 62.28 88 GLY A C 1
ATOM 701 O O . GLY A 1 88 ? -2.637 -7.685 7.438 1.00 62.28 88 GLY A O 1
ATOM 702 N N . TYR A 1 89 ? -1.820 -6.583 5.650 1.00 64.38 89 TYR A N 1
ATOM 703 C CA . TYR A 1 89 ? -2.598 -5.364 5.866 1.00 64.38 89 TYR A CA 1
ATOM 704 C C . TYR A 1 89 ? -4.103 -5.662 5.815 1.00 64.38 89 TYR A C 1
ATOM 706 O O . TYR A 1 89 ? -4.808 -5.431 6.788 1.00 64.38 89 TYR A O 1
ATOM 714 N N . SER A 1 90 ? -4.606 -6.254 4.730 1.00 65.06 90 SER A N 1
ATOM 715 C CA . SER A 1 90 ? -6.040 -6.529 4.562 1.00 65.06 90 SER A CA 1
ATOM 716 C C . SER A 1 90 ? -6.628 -7.414 5.671 1.00 65.06 90 SER A C 1
ATOM 718 O O . SER A 1 90 ? -7.715 -7.129 6.170 1.00 65.06 90 SER A O 1
ATOM 720 N N . ASN A 1 91 ? -5.917 -8.466 6.077 1.00 66.44 91 ASN A N 1
ATOM 721 C CA . ASN A 1 91 ? -6.365 -9.402 7.106 1.00 66.44 91 ASN A CA 1
ATOM 722 C C . ASN A 1 91 ? -6.344 -8.760 8.497 1.00 66.44 91 ASN A C 1
ATOM 724 O O . ASN A 1 91 ? -7.302 -8.917 9.250 1.00 66.44 91 ASN A O 1
ATOM 728 N N . GLY A 1 92 ? -5.295 -7.995 8.821 1.00 70.31 92 GLY A N 1
ATOM 729 C CA . GLY A 1 92 ? -5.220 -7.246 10.076 1.00 70.31 92 GLY A CA 1
ATOM 730 C C . GLY A 1 92 ? -6.343 -6.214 10.196 1.00 70.31 92 GLY A C 1
ATOM 731 O O . GLY A 1 92 ? -7.009 -6.144 11.226 1.00 70.31 92 GLY A O 1
ATOM 732 N N . MET A 1 93 ? -6.628 -5.480 9.117 1.00 71.12 93 MET A N 1
ATOM 733 C CA . MET A 1 93 ? -7.721 -4.503 9.101 1.00 71.12 93 MET A CA 1
ATOM 734 C C . MET A 1 93 ? -9.099 -5.172 9.228 1.00 71.12 93 MET A C 1
ATOM 736 O O . MET A 1 93 ? -9.949 -4.684 9.968 1.00 71.12 93 MET A O 1
ATOM 740 N N . ALA A 1 94 ? -9.328 -6.310 8.563 1.00 73.12 94 ALA A N 1
ATOM 741 C CA . ALA A 1 94 ? -10.575 -7.065 8.710 1.00 73.12 94 ALA A CA 1
ATOM 742 C C . ALA A 1 94 ? -10.766 -7.584 10.146 1.00 73.12 94 ALA A C 1
ATOM 744 O O . ALA A 1 94 ? -11.860 -7.488 10.700 1.00 73.12 94 ALA A O 1
ATOM 745 N N . PHE A 1 95 ? -9.695 -8.077 10.771 1.00 78.94 95 PHE A N 1
ATOM 746 C CA . PHE A 1 95 ? -9.713 -8.543 12.155 1.00 78.94 95 PHE A CA 1
ATOM 747 C C . PHE A 1 95 ? -10.058 -7.419 13.146 1.00 78.94 95 PHE A C 1
ATOM 749 O O . PHE A 1 95 ? -10.889 -7.624 14.030 1.00 78.94 95 PHE A O 1
ATOM 756 N N . LEU A 1 96 ? -9.506 -6.213 12.960 1.00 76.50 96 LEU A N 1
ATOM 757 C CA . LEU A 1 96 ? -9.844 -5.038 13.778 1.00 76.50 96 LEU A CA 1
ATOM 758 C C . LEU A 1 96 ? -11.325 -4.646 13.662 1.00 76.50 96 LEU A C 1
ATOM 760 O O . LEU A 1 96 ? -11.958 -4.331 14.670 1.00 76.50 96 LEU A O 1
ATOM 764 N N . VAL A 1 97 ? -11.903 -4.706 12.459 1.00 77.81 97 VAL A N 1
ATOM 765 C CA . VAL A 1 97 ? -13.337 -4.440 12.245 1.00 77.81 97 VAL A CA 1
ATOM 766 C C . VAL A 1 97 ? -14.208 -5.483 12.953 1.00 77.81 97 VAL A C 1
ATOM 768 O O . VAL A 1 97 ? -15.187 -5.118 13.602 1.00 77.81 97 VAL A O 1
ATOM 771 N N . VAL A 1 98 ? -13.837 -6.767 12.889 1.00 83.00 98 VAL A N 1
ATOM 772 C CA . VAL A 1 98 ? -14.560 -7.847 13.586 1.00 83.00 98 VAL A CA 1
ATOM 773 C C . VAL A 1 98 ? -14.488 -7.677 15.103 1.00 83.00 98 VAL A C 1
ATOM 775 O O . VAL A 1 98 ? -15.514 -7.792 15.769 1.00 83.00 98 VAL A O 1
ATOM 778 N N . ILE A 1 99 ? -13.314 -7.355 15.659 1.00 85.94 99 ILE A N 1
ATOM 779 C CA . ILE A 1 99 ? -13.174 -7.082 17.097 1.00 85.94 99 ILE A CA 1
ATOM 780 C C . ILE A 1 99 ? -14.063 -5.910 17.515 1.00 85.94 99 ILE A C 1
ATOM 782 O O . ILE A 1 99 ? -14.768 -6.017 18.516 1.00 85.94 99 ILE A O 1
ATOM 786 N N . ASN A 1 100 ? -14.072 -4.816 16.749 1.00 83.56 100 ASN A N 1
ATOM 787 C CA . ASN A 1 100 ? -14.918 -3.665 17.058 1.00 83.56 100 ASN A CA 1
ATOM 788 C C . ASN A 1 100 ? -16.409 -4.027 17.060 1.00 83.56 100 ASN A C 1
ATOM 790 O O . ASN A 1 100 ? -17.111 -3.651 17.996 1.00 83.56 100 ASN A O 1
ATOM 794 N N . LEU A 1 101 ? -16.871 -4.819 16.087 1.00 83.00 101 LEU A N 1
ATOM 795 C CA . LEU A 1 101 ? -18.248 -5.320 16.055 1.00 83.00 101 LEU A CA 1
ATOM 796 C C . LEU A 1 101 ? -18.576 -6.191 17.279 1.00 83.00 101 LEU A C 1
ATOM 798 O O . LEU A 1 101 ? -19.642 -6.051 17.876 1.00 83.00 101 LEU A O 1
ATOM 802 N N . LEU A 1 102 ? -17.666 -7.079 17.686 1.00 87.94 102 LEU A N 1
ATOM 803 C CA . LEU A 1 102 ? -17.863 -7.917 18.873 1.00 87.94 102 LEU A CA 1
ATOM 804 C C . LEU A 1 102 ? -17.934 -7.082 20.160 1.00 87.94 102 LEU A C 1
ATOM 806 O O . LEU A 1 102 ? -18.779 -7.356 21.011 1.00 87.94 102 LEU A O 1
ATOM 810 N N . LEU A 1 103 ? -17.091 -6.051 20.291 1.00 86.00 103 LEU A N 1
ATOM 811 C CA . LEU A 1 103 ? -17.146 -5.099 21.407 1.00 86.00 103 LEU A CA 1
ATOM 812 C C . LEU A 1 103 ? -18.480 -4.341 21.434 1.00 86.00 103 LEU A C 1
ATOM 814 O O . LEU A 1 103 ? -19.039 -4.130 22.510 1.00 86.00 103 LEU A O 1
ATOM 818 N N . GLU A 1 104 ? -19.009 -3.971 20.268 1.00 83.06 104 GLU A N 1
ATOM 819 C CA . GLU A 1 104 ? -20.293 -3.279 20.140 1.00 83.06 104 GLU A CA 1
ATOM 820 C C . GLU A 1 104 ? -21.468 -4.179 20.554 1.00 83.06 104 GLU A C 1
ATOM 822 O O . GLU A 1 104 ? -22.305 -3.770 21.359 1.00 83.06 104 GLU A O 1
ATOM 827 N N . ILE A 1 105 ? -21.491 -5.436 20.094 1.00 84.94 105 ILE A N 1
ATOM 828 C CA . ILE A 1 105 ? -22.497 -6.433 20.502 1.00 84.94 105 ILE A CA 1
ATOM 829 C C . ILE A 1 105 ? -22.409 -6.702 22.010 1.00 84.94 105 ILE A C 1
ATOM 831 O O . ILE A 1 105 ? -23.435 -6.762 22.689 1.00 84.94 105 ILE A O 1
ATOM 835 N N . ALA A 1 106 ? -21.195 -6.833 22.555 1.00 86.62 106 ALA A N 1
ATOM 836 C CA . ALA A 1 106 ? -20.982 -7.042 23.984 1.00 86.62 106 ALA A CA 1
ATOM 837 C C . ALA A 1 106 ? -21.449 -5.839 24.822 1.00 86.62 106 ALA A C 1
ATOM 839 O O . ALA A 1 106 ? -22.097 -6.031 25.851 1.00 86.62 106 ALA A O 1
ATOM 840 N N . SER A 1 107 ? -21.178 -4.607 24.372 1.00 85.50 107 SER A N 1
ATOM 841 C CA . SER A 1 107 ? -21.688 -3.381 25.003 1.00 85.50 107 SER A CA 1
ATOM 842 C C . SER A 1 107 ? -23.218 -3.335 24.963 1.00 85.50 107 SER A C 1
ATOM 844 O O . SER A 1 107 ? -23.845 -3.146 26.002 1.00 85.50 107 SER A O 1
ATOM 846 N N . ALA A 1 108 ? -23.833 -3.614 23.811 1.00 82.12 108 ALA A N 1
ATOM 847 C CA . ALA A 1 108 ? -25.287 -3.656 23.670 1.00 82.12 108 ALA A CA 1
ATOM 848 C C . ALA A 1 108 ? -25.943 -4.719 24.570 1.00 82.12 108 ALA A C 1
ATOM 850 O O . ALA A 1 108 ? -26.982 -4.465 25.182 1.00 82.12 108 ALA A O 1
ATOM 851 N N . GLY A 1 109 ? -25.335 -5.903 24.683 1.00 82.94 109 GLY A N 1
ATOM 852 C CA . GLY A 1 109 ? -25.794 -6.954 25.591 1.00 82.94 109 GLY A CA 1
ATOM 853 C C . GLY A 1 109 ? -25.655 -6.558 27.063 1.00 82.94 109 GLY A C 1
ATOM 854 O O . GLY A 1 109 ? -26.556 -6.810 27.863 1.00 82.94 109 GLY A O 1
ATOM 855 N N . ALA A 1 110 ? -24.563 -5.885 27.427 1.00 84.38 110 ALA A N 1
ATOM 856 C CA . ALA A 1 110 ? -24.371 -5.362 28.775 1.00 84.38 110 ALA A CA 1
ATOM 857 C C . ALA A 1 110 ? -25.389 -4.257 29.116 1.00 84.38 110 ALA A C 1
ATOM 859 O O . ALA A 1 110 ? -25.918 -4.255 30.226 1.00 84.38 110 ALA A O 1
ATOM 860 N N . ASP A 1 111 ? -25.733 -3.382 28.165 1.00 81.00 111 ASP A N 1
ATOM 861 C CA . ASP A 1 111 ? -26.790 -2.376 28.338 1.00 81.00 111 ASP A CA 1
ATOM 862 C C . ASP A 1 111 ? -28.162 -3.021 28.586 1.00 81.00 111 ASP A C 1
ATOM 864 O O . ASP A 1 111 ? -28.904 -2.564 29.452 1.00 81.00 111 ASP A O 1
ATOM 868 N N . GLN A 1 112 ? -28.479 -4.115 27.883 1.00 80.56 112 GLN A N 1
ATOM 869 C CA . GLN A 1 112 ? -29.727 -4.871 28.069 1.00 80.56 112 GLN A CA 1
ATOM 870 C C . GLN A 1 112 ? -29.823 -5.557 29.436 1.00 80.56 112 GLN A C 1
ATOM 872 O O . GLN A 1 112 ? -30.903 -5.642 30.020 1.00 80.56 112 GLN A O 1
ATOM 877 N N . LEU A 1 113 ? -28.698 -6.068 29.940 1.00 78.50 113 LEU A N 1
ATOM 878 C CA . LEU A 1 113 ? -28.613 -6.741 31.240 1.00 78.50 113 LEU A CA 1
ATOM 879 C C . LEU A 1 113 ? -28.505 -5.760 32.415 1.00 78.50 113 LEU A C 1
ATOM 881 O O . LEU A 1 113 ? -28.658 -6.158 33.578 1.00 78.50 113 LEU A O 1
ATOM 885 N N . SER A 1 114 ? -28.230 -4.489 32.123 1.00 75.50 114 SER A N 1
ATOM 886 C CA . SER A 1 114 ? -28.151 -3.433 33.117 1.00 75.50 114 SER A CA 1
ATOM 887 C C . SER A 1 114 ? -29.528 -3.171 33.724 1.00 75.50 114 SER A C 1
ATOM 889 O O . SER A 1 114 ? -30.523 -2.979 33.032 1.00 75.50 114 SER A O 1
ATOM 891 N N . SER A 1 115 ? -29.593 -3.174 35.050 1.00 73.56 115 SER A N 1
ATOM 892 C CA . SER A 1 115 ? -30.798 -2.842 35.811 1.00 73.56 115 SER A CA 1
ATOM 893 C C . SER A 1 115 ? -30.394 -2.130 37.087 1.00 73.56 115 SER A C 1
ATOM 895 O O . SER A 1 115 ? -29.254 -2.269 37.543 1.00 73.56 115 SER A O 1
ATOM 897 N N . THR A 1 116 ? -31.350 -1.463 37.732 1.00 63.62 116 THR A N 1
ATOM 898 C CA . THR A 1 116 ? -31.124 -0.804 39.028 1.00 63.62 116 THR A CA 1
ATOM 899 C C . THR A 1 116 ? -30.528 -1.756 40.090 1.00 63.62 116 THR A C 1
ATOM 901 O O . THR A 1 116 ? -29.778 -1.328 40.962 1.00 63.62 116 THR A O 1
ATOM 904 N N . ARG A 1 117 ? -30.777 -3.074 39.994 1.00 61.62 117 ARG A N 1
ATOM 905 C CA . ARG A 1 117 ? -30.209 -4.101 40.895 1.00 61.62 117 ARG A CA 1
ATOM 906 C C . ARG A 1 117 ? -28.785 -4.554 40.553 1.00 61.62 117 ARG A C 1
ATOM 908 O O . ARG A 1 117 ? -28.155 -5.201 41.386 1.00 61.62 117 ARG A O 1
ATOM 915 N N . LYS A 1 118 ? -28.282 -4.288 39.344 1.00 74.75 118 LYS A N 1
ATOM 916 C CA . LYS A 1 118 ? -26.967 -4.757 38.869 1.00 74.75 118 LYS A CA 1
ATOM 917 C C . LYS A 1 118 ? -26.204 -3.633 38.146 1.00 74.75 118 LYS A C 1
ATOM 919 O O . LYS A 1 118 ? -25.983 -3.728 36.938 1.00 74.75 118 LYS A O 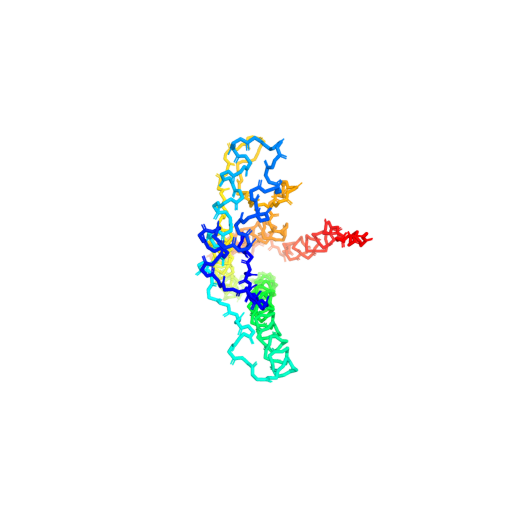1
ATOM 924 N N . PRO A 1 119 ? -25.738 -2.599 38.872 1.00 75.12 119 PRO A N 1
ATOM 925 C CA . PRO A 1 119 ? -25.105 -1.415 38.277 1.00 75.12 119 PRO A CA 1
ATOM 926 C C . PRO A 1 119 ? -23.752 -1.697 37.601 1.00 75.12 119 PRO A C 1
ATOM 928 O O . PRO A 1 119 ? -23.276 -0.896 36.798 1.00 75.12 119 PRO A O 1
ATOM 931 N N . TYR A 1 120 ? -23.128 -2.841 37.903 1.00 82.69 120 TYR A N 1
ATOM 932 C CA . TYR A 1 120 ? -21.867 -3.274 37.296 1.00 82.69 120 TYR A CA 1
ATOM 933 C C . TYR A 1 120 ? -21.946 -3.368 35.763 1.00 82.69 120 TYR A C 1
ATOM 935 O O . TYR A 1 120 ? -21.035 -2.901 35.083 1.00 82.69 120 TYR A O 1
ATOM 943 N N . PHE A 1 121 ? -23.048 -3.890 35.209 1.00 82.50 121 PHE A N 1
ATOM 944 C CA . PHE A 1 121 ? -23.200 -4.059 33.758 1.00 82.50 121 PHE A CA 1
ATOM 945 C C . PHE A 1 121 ? -23.191 -2.725 32.999 1.00 82.50 121 PHE A C 1
ATOM 947 O O . PHE A 1 121 ? -22.591 -2.647 31.929 1.00 82.50 121 PHE A O 1
ATOM 954 N N . SER A 1 122 ? -23.741 -1.654 33.583 1.00 81.19 122 SER A N 1
ATOM 955 C CA . SER A 1 122 ? -23.694 -0.323 32.966 1.00 81.19 122 SER A CA 1
ATOM 956 C C . SER A 1 122 ? -22.270 0.225 32.862 1.00 81.19 122 SER A C 1
ATOM 958 O O . SER A 1 122 ? -21.904 0.813 31.849 1.00 81.19 122 SER A O 1
ATOM 960 N N . LYS A 1 123 ? -21.454 0.020 33.904 1.00 83.88 123 LYS A N 1
ATOM 961 C CA . LYS A 1 123 ? -20.054 0.469 33.924 1.00 83.88 123 LYS A CA 1
ATOM 962 C C . LYS A 1 123 ? -19.193 -0.347 32.962 1.00 83.88 123 LYS A C 1
ATOM 964 O O . LYS A 1 123 ? -18.333 0.213 32.290 1.00 83.88 123 LYS A O 1
ATOM 969 N N . VAL A 1 124 ? -19.448 -1.655 32.863 1.00 86.69 124 VAL A N 1
ATOM 970 C CA . VAL A 1 124 ? -18.791 -2.531 31.882 1.00 86.69 124 VAL A CA 1
ATOM 971 C C . VAL A 1 124 ? -19.138 -2.113 30.456 1.00 86.69 124 VAL A C 1
ATOM 973 O O . VAL A 1 124 ? -18.230 -1.979 29.643 1.00 86.69 124 VAL A O 1
ATOM 976 N N . SER A 1 125 ? -20.412 -1.847 30.151 1.00 84.94 125 SER A N 1
ATOM 977 C CA . SER A 1 125 ? -20.812 -1.355 28.824 1.00 84.94 125 SER A CA 1
ATOM 978 C C . SER A 1 125 ? -20.092 -0.055 28.459 1.00 84.94 125 SER A C 1
ATOM 980 O O . SER A 1 125 ? -19.536 0.058 27.364 1.00 84.94 125 SER A O 1
ATOM 982 N N . LEU A 1 126 ? -20.012 0.888 29.405 1.00 88.31 126 LEU A N 1
ATOM 983 C CA . LEU A 1 126 ? -19.322 2.156 29.193 1.00 88.31 126 LEU A CA 1
ATOM 984 C C . LEU A 1 126 ? -17.836 1.936 28.884 1.00 88.31 126 LEU A C 1
ATOM 986 O O . LEU A 1 126 ? -17.339 2.465 27.892 1.00 88.31 126 LEU A O 1
ATOM 990 N N . LEU A 1 127 ? -17.149 1.095 29.664 1.00 89.50 127 LEU A N 1
ATOM 991 C CA . LEU A 1 127 ? -15.749 0.731 29.415 1.00 89.50 127 LEU A CA 1
ATOM 992 C C . LEU A 1 127 ? -15.550 0.131 28.017 1.00 89.50 127 LEU A C 1
ATOM 994 O O . LEU A 1 127 ? -14.636 0.535 27.298 1.00 89.50 127 LEU A O 1
ATOM 998 N N . MET A 1 128 ? -16.424 -0.788 27.606 1.00 86.94 128 MET A N 1
ATOM 999 C CA . MET A 1 128 ? -16.352 -1.436 26.292 1.00 86.94 128 MET A CA 1
ATOM 1000 C C . MET A 1 128 ? -16.583 -0.442 25.145 1.00 86.94 128 MET A C 1
ATOM 1002 O O . MET A 1 128 ? -15.863 -0.481 24.147 1.00 86.94 128 MET A O 1
ATOM 1006 N N . SER A 1 129 ? -17.527 0.492 25.302 1.00 86.81 129 SER A N 1
ATOM 1007 C CA . SER A 1 129 ? -17.793 1.542 24.308 1.00 86.81 129 SER A CA 1
ATOM 1008 C C . SER A 1 129 ? -16.623 2.525 24.163 1.00 86.81 129 SER A C 1
ATOM 1010 O O . SER A 1 129 ? -16.257 2.896 23.047 1.00 86.81 129 SER A O 1
ATOM 1012 N N . VAL A 1 130 ? -15.960 2.879 25.271 1.00 88.69 130 VAL A N 1
ATOM 1013 C CA . VAL A 1 130 ? -14.756 3.723 25.260 1.00 88.69 130 VAL A CA 1
ATOM 1014 C C . VAL A 1 130 ? -13.597 3.008 24.565 1.00 88.69 130 VAL A C 1
ATOM 1016 O O . VAL A 1 130 ? -12.929 3.608 23.723 1.00 88.69 130 VAL A O 1
ATOM 1019 N N . LEU A 1 131 ? -13.380 1.719 24.851 1.00 89.56 131 LEU A N 1
ATOM 1020 C CA . LEU A 1 131 ? -12.364 0.915 24.164 1.00 89.56 131 LEU A CA 1
ATOM 1021 C C . LEU A 1 131 ? -12.629 0.835 22.655 1.00 89.56 131 LEU A C 1
ATOM 1023 O O . LEU A 1 131 ? -11.703 1.007 21.862 1.00 89.56 131 LEU A O 1
ATOM 1027 N N . SER A 1 132 ? -13.887 0.644 22.255 1.00 86.56 132 SER A N 1
ATOM 1028 C CA . SER A 1 132 ? -14.286 0.625 20.844 1.00 86.56 132 SER A CA 1
ATOM 1029 C C . SER A 1 132 ? -14.021 1.968 20.145 1.00 86.56 132 SER A C 1
ATOM 1031 O O . SER A 1 132 ? -13.478 1.991 19.039 1.00 86.56 132 SER A O 1
ATOM 1033 N N . LEU A 1 133 ? -14.290 3.103 20.807 1.00 87.56 133 LEU A N 1
ATOM 1034 C CA . LEU A 1 133 ? -13.966 4.433 20.270 1.00 87.56 133 LEU A CA 1
ATOM 1035 C C . LEU A 1 133 ? -12.456 4.623 20.075 1.00 87.56 133 LEU A C 1
ATOM 1037 O O . LEU A 1 133 ? -12.016 5.141 19.045 1.00 87.56 133 LEU A O 1
ATOM 1041 N N . ILE A 1 134 ? -11.651 4.186 21.044 1.00 88.56 134 ILE A N 1
ATOM 1042 C CA . ILE A 1 134 ? -10.189 4.262 20.952 1.00 88.56 134 ILE A CA 1
ATOM 1043 C C . ILE A 1 134 ? -9.692 3.426 19.765 1.00 88.56 134 ILE A C 1
ATOM 1045 O O . ILE A 1 134 ? -8.925 3.920 18.943 1.00 88.56 134 ILE A O 1
ATOM 1049 N N . LEU A 1 135 ? -10.169 2.189 19.613 1.00 85.94 135 LEU A N 1
ATOM 1050 C CA . LEU A 1 135 ? -9.785 1.331 18.489 1.00 85.94 135 LEU A CA 1
ATOM 1051 C C . LEU A 1 135 ? -10.235 1.907 17.138 1.00 85.94 135 LEU A C 1
ATOM 1053 O O . LEU A 1 135 ? -9.460 1.891 16.184 1.00 85.94 135 LEU A O 1
ATOM 1057 N N . SER A 1 136 ? -11.443 2.471 17.059 1.00 83.31 136 SER A N 1
ATOM 1058 C CA . SER A 1 136 ? -11.970 3.115 15.847 1.00 83.31 136 SER A CA 1
ATOM 1059 C C . SER A 1 136 ? -11.145 4.340 15.432 1.00 83.31 136 SER A C 1
ATOM 1061 O O . SER A 1 136 ? -10.785 4.496 14.264 1.00 83.31 136 SER A O 1
ATOM 1063 N N . THR A 1 137 ? -10.779 5.195 16.387 1.00 83.62 137 THR A N 1
ATOM 1064 C CA . THR A 1 137 ? -9.952 6.381 16.111 1.00 83.62 137 THR A CA 1
ATOM 1065 C C . THR A 1 137 ? -8.521 6.011 15.715 1.00 83.62 137 THR A C 1
ATOM 1067 O O . THR A 1 137 ? -7.958 6.642 14.812 1.00 83.62 137 THR A O 1
ATOM 1070 N N . LEU A 1 138 ? -7.939 4.970 16.322 1.00 83.19 138 LEU A N 1
ATOM 1071 C CA . LEU A 1 138 ? -6.633 4.426 15.933 1.00 83.19 138 LEU A CA 1
ATOM 1072 C C . LEU A 1 138 ? -6.658 3.836 14.518 1.00 83.19 138 LEU A C 1
ATOM 1074 O O . LEU A 1 138 ? -5.785 4.172 13.716 1.00 83.19 138 LEU A O 1
ATOM 1078 N N . ASP A 1 139 ? -7.667 3.024 14.193 1.00 80.25 139 ASP A N 1
ATOM 1079 C CA . ASP A 1 139 ? -7.867 2.437 12.862 1.00 80.25 139 ASP A CA 1
ATOM 1080 C C . ASP A 1 139 ? -7.985 3.525 11.783 1.00 80.25 139 ASP A C 1
ATOM 1082 O O . ASP A 1 139 ? -7.266 3.516 10.778 1.00 80.25 139 ASP A O 1
ATOM 1086 N N . PHE A 1 140 ? -8.814 4.538 12.043 1.00 76.25 140 PHE A N 1
ATOM 1087 C CA . PHE A 1 140 ? -9.003 5.669 11.142 1.00 76.25 140 PHE A CA 1
ATOM 1088 C C . PHE A 1 140 ? -7.714 6.477 10.944 1.00 76.25 140 PHE A C 1
ATOM 1090 O O . PHE A 1 140 ? -7.326 6.791 9.814 1.00 76.25 140 PHE A O 1
ATOM 1097 N N . THR A 1 141 ? -6.998 6.765 12.033 1.00 76.75 141 THR A N 1
ATOM 1098 C CA . THR A 1 141 ? -5.724 7.498 11.990 1.00 76.75 141 THR A CA 1
ATOM 1099 C C . THR A 1 141 ? -4.652 6.712 11.235 1.00 76.75 141 THR A C 1
ATOM 1101 O O . THR A 1 141 ? -3.897 7.289 10.445 1.00 76.75 141 THR A O 1
ATOM 1104 N N . TYR A 1 142 ? -4.594 5.394 11.434 1.00 76.44 142 TYR A N 1
ATOM 1105 C CA . TYR A 1 142 ? -3.682 4.512 10.716 1.00 76.44 142 TYR A CA 1
ATOM 1106 C C . TYR A 1 142 ? -3.970 4.516 9.210 1.00 76.44 142 TYR A C 1
ATOM 1108 O O . TYR A 1 142 ? -3.049 4.735 8.421 1.00 76.44 142 TYR A O 1
ATOM 1116 N N . LYS A 1 143 ? -5.240 4.388 8.797 1.00 72.38 143 LYS A N 1
ATOM 1117 C CA . LYS A 1 143 ? -5.650 4.468 7.382 1.00 72.38 143 LYS A CA 1
ATOM 1118 C C . LYS A 1 143 ? -5.314 5.817 6.754 1.00 72.38 143 LYS A C 1
ATOM 1120 O O . LYS A 1 143 ? -4.754 5.852 5.657 1.00 72.38 143 LYS A O 1
ATOM 1125 N N . ILE A 1 144 ? -5.570 6.922 7.461 1.00 70.06 144 ILE A N 1
ATOM 1126 C CA . ILE A 1 144 ? -5.212 8.271 6.996 1.00 70.06 144 ILE A CA 1
ATOM 1127 C C . ILE A 1 144 ? -3.710 8.366 6.707 1.00 70.06 144 ILE A C 1
ATOM 1129 O O . ILE A 1 144 ? -3.319 8.858 5.642 1.00 70.06 144 ILE A O 1
ATOM 1133 N N . ARG A 1 145 ? -2.871 7.876 7.631 1.00 68.69 145 ARG A N 1
ATOM 1134 C CA . ARG A 1 145 ? -1.407 7.892 7.489 1.00 68.69 145 ARG A CA 1
ATOM 1135 C C . ARG A 1 145 ? -0.928 6.967 6.370 1.00 68.69 145 ARG A C 1
ATOM 1137 O O . ARG A 1 145 ? -0.120 7.392 5.547 1.00 68.69 145 ARG A O 1
ATOM 1144 N N . ALA A 1 146 ? -1.446 5.742 6.306 1.00 66.25 146 ALA A N 1
ATOM 1145 C CA . ALA A 1 146 ? -1.046 4.735 5.323 1.00 66.25 146 ALA A CA 1
ATOM 1146 C C . ALA A 1 146 ? -1.387 5.149 3.882 1.00 66.25 146 ALA A C 1
ATOM 1148 O O . ALA A 1 146 ? -0.597 4.940 2.960 1.00 66.25 146 ALA A O 1
ATOM 1149 N N . HIS A 1 147 ? -2.541 5.783 3.678 1.00 61.66 147 HIS A N 1
ATOM 1150 C CA . HIS A 1 147 ? -3.051 6.104 2.345 1.00 61.66 147 HIS A CA 1
ATOM 1151 C C . HIS A 1 147 ? -2.889 7.579 1.941 1.00 61.66 147 HIS A C 1
ATOM 1153 O O . HIS A 1 147 ? -3.360 7.969 0.870 1.00 61.66 147 HIS A O 1
ATOM 1159 N N . LYS A 1 148 ? -2.196 8.398 2.751 1.00 60.12 148 LYS A N 1
ATOM 1160 C CA . LYS A 1 148 ? -1.958 9.835 2.498 1.00 60.12 148 LYS A CA 1
ATOM 1161 C C . LYS A 1 148 ? -3.251 10.580 2.128 1.00 60.12 148 LYS A C 1
ATOM 1163 O O . LYS A 1 148 ? -3.297 11.303 1.127 1.00 60.12 148 LYS A O 1
ATOM 1168 N N . ALA A 1 149 ? -4.311 10.368 2.911 1.00 60.03 149 ALA A N 1
ATOM 1169 C CA . ALA A 1 149 ? -5.593 11.036 2.693 1.00 60.03 149 ALA A CA 1
ATOM 1170 C C . ALA A 1 149 ? -5.409 12.558 2.758 1.00 60.03 149 ALA A C 1
ATOM 1172 O O . ALA A 1 149 ? -4.736 13.066 3.656 1.00 60.03 149 ALA A O 1
ATOM 1173 N N . ARG A 1 150 ? -6.026 13.303 1.836 1.00 57.59 150 ARG A N 1
ATOM 1174 C CA . ARG A 1 150 ? -6.088 14.766 1.938 1.00 57.59 150 ARG A CA 1
ATOM 1175 C C . ARG A 1 150 ? -7.473 15.164 2.411 1.00 57.59 150 ARG A C 1
ATOM 1177 O O . ARG A 1 150 ? -8.469 14.827 1.772 1.00 57.59 150 ARG A O 1
ATOM 1184 N N . PHE A 1 151 ? -7.533 15.900 3.514 1.00 56.44 151 PHE A N 1
ATOM 1185 C CA . PHE A 1 151 ? -8.761 16.574 3.907 1.00 56.44 151 PHE A CA 1
ATOM 1186 C C . PHE A 1 151 ? -9.084 17.646 2.865 1.00 56.44 151 PHE A C 1
ATOM 1188 O O . PHE A 1 151 ? -8.233 18.478 2.542 1.00 56.44 151 PHE A O 1
ATOM 1195 N N . ARG A 1 152 ? -10.290 17.611 2.296 1.00 56.50 152 ARG A N 1
ATOM 1196 C CA . ARG A 1 152 ? -10.762 18.642 1.373 1.00 56.50 152 ARG A CA 1
ATOM 1197 C C . ARG A 1 152 ? -12.070 19.211 1.889 1.00 56.50 152 ARG A C 1
ATOM 1199 O O . ARG A 1 152 ? -13.099 18.543 1.944 1.00 56.50 152 ARG A O 1
ATOM 1206 N N . PHE A 1 153 ? -12.016 20.493 2.206 1.00 54.34 153 PHE A N 1
ATOM 1207 C CA . PHE A 1 153 ? -13.179 21.277 2.569 1.00 54.34 153 PHE A CA 1
ATOM 1208 C C . PHE A 1 153 ? -13.919 21.683 1.284 1.00 54.34 153 PHE A C 1
ATOM 1210 O O . PHE A 1 153 ? -13.596 22.695 0.667 1.00 54.34 153 PHE A O 1
ATOM 1217 N N . LYS A 1 154 ? -14.857 20.849 0.814 1.00 49.78 154 LYS A N 1
ATOM 1218 C CA . LYS A 1 154 ? -15.734 21.173 -0.322 1.00 49.78 154 LYS A CA 1
ATOM 1219 C C . LYS A 1 154 ? -17.181 20.836 0.036 1.00 49.78 154 LYS A C 1
ATOM 1221 O O . LYS A 1 154 ? -17.463 19.732 0.491 1.00 49.78 154 LYS A O 1
ATOM 1226 N N . TRP A 1 155 ? -18.082 21.794 -0.162 1.00 40.81 155 TRP A N 1
ATOM 1227 C CA . TRP A 1 155 ? -19.526 21.606 -0.001 1.00 40.81 155 TRP A CA 1
ATOM 1228 C C . TRP A 1 155 ? -20.043 20.498 -0.941 1.00 40.81 155 TRP A C 1
ATOM 1230 O O . TRP A 1 155 ? -19.549 20.412 -2.070 1.00 40.81 155 TRP A O 1
ATOM 1240 N N . PRO A 1 156 ? -21.015 19.659 -0.527 1.00 52.28 156 PRO A N 1
ATOM 1241 C CA . PRO A 1 156 ? -21.869 19.789 0.663 1.00 52.28 156 PRO A CA 1
ATOM 1242 C C . PRO A 1 156 ? -21.376 19.105 1.953 1.00 52.28 156 PRO A C 1
ATOM 1244 O O . PRO A 1 156 ? -22.016 19.259 2.985 1.00 52.28 156 PRO A O 1
ATOM 1247 N N . MET A 1 157 ? -20.245 18.390 1.944 1.00 52.91 157 MET A N 1
ATOM 1248 C CA . MET A 1 157 ? -19.728 17.701 3.136 1.00 52.91 157 MET A CA 1
ATOM 1249 C C . MET A 1 157 ? -18.189 17.820 3.190 1.00 52.91 157 MET A C 1
ATOM 1251 O O . MET A 1 157 ? -17.511 17.213 2.355 1.00 52.91 157 MET A O 1
ATOM 1255 N N . PRO A 1 158 ? -17.603 18.585 4.137 1.00 57.44 158 PRO A N 1
ATOM 1256 C CA . PRO A 1 158 ? -16.151 18.661 4.314 1.00 57.44 158 PRO A CA 1
ATOM 1257 C C . PRO A 1 158 ? -15.574 17.297 4.690 1.00 57.44 158 PRO A C 1
ATOM 1259 O O . PRO A 1 158 ? -15.831 16.813 5.789 1.00 57.44 158 PRO A O 1
ATOM 1262 N N . TRP A 1 159 ? -14.831 16.653 3.789 1.00 58.38 159 TRP A N 1
ATOM 1263 C CA . TRP A 1 159 ? -14.477 15.237 3.951 1.00 58.38 159 TRP A CA 1
ATOM 1264 C C . TRP A 1 159 ? -13.050 14.902 3.508 1.00 58.38 159 TRP A C 1
ATOM 1266 O O . TRP A 1 159 ? -12.393 15.665 2.798 1.00 58.38 159 TRP A O 1
ATOM 1276 N N . PHE A 1 160 ? -12.540 13.754 3.966 1.00 57.94 160 PHE A N 1
ATOM 1277 C CA . PHE A 1 160 ? -11.245 13.212 3.545 1.00 57.94 160 PHE A CA 1
ATOM 1278 C C . PHE A 1 160 ? -11.374 12.503 2.192 1.00 57.94 160 PHE A C 1
ATOM 1280 O O . PHE A 1 160 ? -12.245 11.654 2.006 1.00 57.94 160 PHE A O 1
ATOM 1287 N N . TYR A 1 161 ? -10.486 12.832 1.253 1.00 56.97 161 TYR A N 1
ATOM 1288 C CA . TYR A 1 161 ? -10.456 12.251 -0.089 1.00 56.97 161 TYR A CA 1
ATOM 1289 C C . TYR A 1 161 ? -9.143 11.500 -0.315 1.00 56.97 161 TYR A C 1
ATOM 1291 O O . TYR A 1 161 ? -8.055 12.004 -0.008 1.00 56.97 161 TYR A O 1
ATOM 1299 N N . TYR A 1 162 ? -9.246 10.309 -0.906 1.00 53.53 162 TYR A N 1
ATOM 1300 C CA . TYR A 1 162 ? -8.096 9.535 -1.362 1.00 53.53 162 TYR A CA 1
ATOM 1301 C C . TYR A 1 162 ? -7.824 9.819 -2.843 1.00 53.53 162 TYR A C 1
ATOM 1303 O O . TYR A 1 162 ? -8.746 9.727 -3.656 1.00 53.53 162 TYR A O 1
ATOM 1311 N N . PRO A 1 163 ? -6.580 10.133 -3.237 1.00 49.91 163 PRO A N 1
ATOM 1312 C CA . PRO A 1 163 ? -6.231 10.235 -4.646 1.00 49.91 163 PRO A CA 1
ATOM 1313 C C . PRO A 1 163 ? -6.161 8.823 -5.250 1.00 49.91 163 PRO A C 1
ATOM 1315 O O . PRO A 1 163 ? -5.131 8.158 -5.162 1.00 49.91 163 PRO A O 1
ATOM 1318 N N . SER A 1 164 ? -7.257 8.351 -5.850 1.00 45.41 164 SER A N 1
ATOM 1319 C CA . SER A 1 164 ? -7.268 7.130 -6.667 1.00 45.41 164 SER A CA 1
ATOM 1320 C C . SER A 1 164 ? -7.424 7.476 -8.149 1.00 45.41 164 SER A C 1
ATOM 1322 O O . SER A 1 164 ? -8.143 8.407 -8.513 1.00 45.41 164 SER A O 1
ATOM 1324 N N . ARG A 1 165 ? -6.705 6.755 -9.015 1.00 39.31 165 ARG A N 1
ATOM 1325 C CA . ARG A 1 165 ? -6.592 7.041 -10.453 1.00 39.31 165 ARG A CA 1
ATOM 1326 C C . ARG A 1 165 ? -7.930 6.733 -11.142 1.00 39.31 165 ARG A C 1
ATOM 1328 O O . ARG A 1 165 ? -8.311 5.575 -11.248 1.00 39.31 165 ARG A O 1
ATOM 1335 N N . GLY A 1 166 ? -8.630 7.773 -11.599 1.00 44.94 166 GLY A N 1
ATOM 1336 C CA . GLY A 1 166 ? -9.774 7.666 -12.517 1.00 44.94 166 GLY A CA 1
ATOM 1337 C C . GLY A 1 166 ? -11.176 7.799 -11.912 1.00 44.94 166 GLY A C 1
ATOM 1338 O O . GLY A 1 166 ? -12.116 7.984 -12.673 1.00 44.94 166 GLY A O 1
ATOM 1339 N N . TYR A 1 167 ? -11.341 7.779 -10.586 1.00 42.12 167 TYR A N 1
ATOM 1340 C CA . TYR A 1 167 ? -12.620 8.076 -9.921 1.00 42.12 167 TYR A CA 1
ATOM 1341 C C . TYR A 1 167 ? -12.369 8.730 -8.557 1.00 42.12 167 TYR A C 1
ATOM 1343 O O . TYR A 1 167 ? -11.615 8.205 -7.736 1.00 42.12 167 TYR A O 1
ATOM 1351 N N . ASN A 1 168 ? -13.039 9.855 -8.287 1.00 38.19 168 ASN A N 1
ATOM 1352 C CA . ASN A 1 168 ? -13.075 10.466 -6.956 1.00 38.19 168 ASN A CA 1
ATOM 1353 C C . ASN A 1 168 ? -13.953 9.601 -6.040 1.00 38.19 168 ASN A C 1
ATOM 1355 O O . ASN A 1 168 ? -15.143 9.866 -5.881 1.00 38.19 168 ASN A O 1
ATOM 1359 N N . ARG A 1 169 ? -13.384 8.541 -5.457 1.00 43.75 169 ARG A N 1
ATOM 1360 C CA . ARG A 1 169 ? -14.048 7.786 -4.389 1.00 43.75 169 ARG A CA 1
ATOM 1361 C C . ARG A 1 169 ? -14.106 8.688 -3.155 1.00 43.75 169 ARG A C 1
ATOM 1363 O O . ARG A 1 169 ? -13.074 9.022 -2.570 1.00 43.75 169 ARG A O 1
ATOM 1370 N N . ILE A 1 170 ? -15.313 9.108 -2.783 1.00 38.94 170 ILE A N 1
ATOM 1371 C CA . ILE A 1 170 ? -15.586 9.605 -1.437 1.00 38.94 170 ILE A CA 1
ATOM 1372 C C . ILE A 1 170 ? -15.375 8.378 -0.546 1.00 38.94 170 ILE A C 1
ATOM 1374 O O . ILE A 1 170 ? -16.189 7.463 -0.558 1.00 38.94 170 ILE A O 1
ATOM 1378 N N . PHE A 1 171 ? -14.227 8.333 0.127 1.00 42.38 171 PHE A N 1
ATOM 1379 C CA . PHE A 1 171 ? -13.757 7.231 0.969 1.00 42.38 171 PHE A CA 1
ATOM 1380 C C . PHE A 1 171 ? -13.258 5.940 0.295 1.00 42.38 171 PHE A C 1
ATOM 1382 O O . PHE A 1 171 ? -13.803 5.414 -0.675 1.00 42.38 171 PHE A O 1
ATOM 1389 N N . GLY A 1 172 ? -12.188 5.403 0.885 1.00 46.84 172 GLY A N 1
ATOM 1390 C CA . GLY A 1 172 ? -11.829 3.995 0.799 1.00 46.84 172 GLY A CA 1
ATOM 1391 C C . GLY A 1 172 ? -12.678 3.250 1.823 1.00 46.84 172 GLY A C 1
ATOM 1392 O O . GLY A 1 172 ? -12.482 3.446 3.011 1.00 46.84 172 GLY A O 1
ATOM 1393 N N . SER A 1 173 ? -13.626 2.453 1.328 1.00 58.91 173 SER A N 1
ATOM 1394 C CA . SER A 1 173 ? -14.612 1.652 2.067 1.00 58.91 173 SER A CA 1
ATOM 1395 C C . SER A 1 173 ? -15.611 2.455 2.915 1.00 58.91 173 SER A C 1
ATOM 1397 O O . SER A 1 173 ? -15.320 2.916 4.013 1.00 58.91 173 SER A O 1
ATOM 1399 N N . SER A 1 174 ? -16.848 2.574 2.428 1.00 60.34 174 SER A N 1
ATOM 1400 C CA . SER A 1 174 ? -18.009 3.145 3.137 1.00 60.34 174 SER A CA 1
ATOM 1401 C C . SER A 1 174 ? -18.244 2.578 4.549 1.00 60.34 174 SER A C 1
ATOM 1403 O O . SER A 1 174 ? -18.927 3.208 5.351 1.00 60.34 174 SER A O 1
ATOM 1405 N N . THR A 1 175 ? -17.646 1.431 4.880 1.00 64.81 175 THR A N 1
ATOM 1406 C CA . THR A 1 175 ? -17.702 0.779 6.196 1.00 64.81 175 THR A CA 1
ATOM 1407 C C . THR A 1 175 ? -17.114 1.604 7.338 1.00 64.81 175 THR A C 1
ATOM 1409 O O . THR A 1 175 ? -17.651 1.560 8.438 1.00 64.81 175 THR A O 1
ATOM 1412 N N . ASP A 1 176 ? -16.043 2.366 7.109 1.00 70.81 176 ASP A N 1
ATOM 1413 C CA . ASP A 1 176 ? -15.295 3.015 8.201 1.00 70.81 176 ASP A CA 1
ATOM 1414 C C . ASP A 1 176 ? -16.040 4.220 8.780 1.00 70.81 176 ASP A C 1
ATOM 1416 O O . ASP A 1 176 ? -16.047 4.455 9.987 1.00 70.81 176 ASP A O 1
ATOM 1420 N N . ALA A 1 177 ? -16.715 4.964 7.904 1.00 73.50 177 ALA A N 1
ATOM 1421 C CA . ALA A 1 177 ? -17.592 6.062 8.283 1.00 73.50 177 ALA A CA 1
ATOM 1422 C C . ALA A 1 177 ? -18.788 5.549 9.091 1.00 73.50 177 ALA A C 1
ATOM 1424 O O . ALA A 1 177 ? -19.093 6.076 10.158 1.00 73.50 177 ALA A O 1
ATOM 1425 N N . ILE A 1 178 ? -19.436 4.492 8.589 1.00 76.19 178 ILE A N 1
ATOM 1426 C CA . ILE A 1 178 ? -20.573 3.850 9.251 1.00 76.19 178 ILE A CA 1
ATOM 1427 C C . ILE A 1 178 ? -20.149 3.329 10.629 1.00 76.19 178 ILE A C 1
ATOM 1429 O O . ILE A 1 178 ? -20.847 3.599 11.603 1.00 76.19 178 ILE A O 1
ATOM 1433 N N . LEU A 1 179 ? -18.986 2.669 10.728 1.00 76.62 179 LEU A N 1
ATOM 1434 C CA . LEU A 1 179 ? -18.427 2.191 11.995 1.00 76.62 179 LEU A CA 1
ATOM 1435 C C . LEU A 1 179 ? -18.265 3.331 13.001 1.00 76.62 179 LEU A C 1
ATOM 1437 O O . LEU A 1 179 ? -18.732 3.227 14.129 1.00 76.62 179 LEU A O 1
ATOM 1441 N N . PHE A 1 180 ? -17.638 4.434 12.589 1.00 80.94 180 PHE A N 1
ATOM 1442 C CA . PHE A 1 180 ? -17.393 5.571 13.473 1.00 80.94 180 PHE A CA 1
ATOM 1443 C C . PHE A 1 180 ? -18.696 6.166 14.029 1.00 80.94 180 PHE A C 1
ATOM 1445 O O . PHE A 1 180 ? -18.796 6.427 15.228 1.00 80.94 180 PHE A O 1
ATOM 1452 N N . PHE A 1 181 ? -19.718 6.334 13.182 1.00 83.25 181 PHE A N 1
ATOM 1453 C CA . PHE A 1 181 ? -21.025 6.828 13.624 1.00 83.25 181 PHE A CA 1
ATOM 1454 C C . PHE A 1 181 ? -21.741 5.850 14.563 1.00 83.25 181 PHE A C 1
ATOM 1456 O O . PHE A 1 181 ? -22.332 6.297 15.546 1.00 83.25 181 PHE A O 1
ATOM 1463 N N . CYS A 1 182 ? -21.662 4.539 14.307 1.00 81.19 182 CYS A N 1
ATOM 1464 C CA . CYS A 1 182 ? -22.254 3.523 15.185 1.00 81.19 182 CYS A CA 1
ATOM 1465 C C . CYS A 1 182 ? -21.586 3.532 16.567 1.00 81.19 182 CYS A C 1
ATOM 1467 O O . CYS A 1 182 ? -22.274 3.614 17.582 1.00 81.19 182 CYS A O 1
ATOM 1469 N N . VAL A 1 183 ? -20.250 3.577 16.614 1.00 83.75 183 VAL A N 1
ATOM 1470 C CA . VAL A 1 183 ? -19.482 3.631 17.869 1.00 83.75 183 VAL A CA 1
ATOM 1471 C C . VAL A 1 183 ? -19.779 4.908 18.662 1.00 83.75 183 VAL A C 1
ATOM 1473 O O . VAL A 1 183 ? -19.991 4.847 19.875 1.00 83.75 183 VAL A O 1
ATOM 1476 N N . ALA A 1 184 ? -19.863 6.064 17.996 1.00 85.88 184 ALA A N 1
ATOM 1477 C CA . ALA A 1 184 ? -20.239 7.318 18.647 1.00 85.88 184 ALA A CA 1
ATOM 1478 C C . ALA A 1 184 ? -21.674 7.271 19.207 1.00 85.88 184 ALA A C 1
ATOM 1480 O O . ALA A 1 184 ? -21.910 7.701 20.337 1.00 85.88 184 ALA A O 1
ATOM 1481 N N . GLY A 1 185 ? -22.622 6.708 18.451 1.00 85.19 185 GLY A N 1
ATOM 1482 C CA . GLY A 1 185 ? -24.001 6.504 18.899 1.00 85.19 185 GLY A CA 1
ATOM 1483 C C . GLY A 1 185 ? -24.096 5.576 20.113 1.00 85.19 185 GLY A C 1
ATOM 1484 O O . GLY A 1 185 ? -24.772 5.905 21.090 1.00 85.19 185 GLY A O 1
ATOM 1485 N N . GLN A 1 186 ? -23.368 4.459 20.092 1.00 83.38 186 GLN A N 1
ATOM 1486 C CA . GLN A 1 186 ? -23.328 3.487 21.185 1.00 83.38 186 GLN A CA 1
ATOM 1487 C C . GLN A 1 186 ? -22.717 4.088 22.463 1.00 83.38 186 GLN A C 1
ATOM 1489 O O . GLN A 1 186 ? -23.244 3.862 23.552 1.00 83.38 186 GLN A O 1
ATOM 1494 N N . LEU A 1 187 ? -21.677 4.925 22.353 1.00 86.31 187 LEU A N 1
ATOM 1495 C CA . LEU A 1 187 ? -21.104 5.641 23.501 1.00 86.31 187 LEU A CA 1
ATOM 1496 C C . LEU A 1 187 ? -22.115 6.597 24.153 1.00 86.31 187 LEU A C 1
ATOM 1498 O O . LEU A 1 187 ? -22.203 6.663 25.381 1.00 86.31 187 LEU A O 1
ATOM 1502 N N . ILE A 1 188 ? -22.897 7.323 23.347 1.00 87.19 188 ILE A N 1
ATOM 1503 C CA . ILE A 1 188 ? -23.940 8.227 23.854 1.00 87.19 188 ILE A CA 1
ATOM 1504 C C . ILE A 1 188 ? -25.001 7.426 24.619 1.00 87.19 188 ILE A C 1
ATOM 1506 O O . ILE A 1 188 ? -25.336 7.780 25.750 1.00 87.19 188 ILE A O 1
ATOM 1510 N N . VAL A 1 189 ? -25.487 6.322 24.039 1.00 84.81 189 VAL A N 1
ATOM 1511 C CA . VAL A 1 189 ? -26.473 5.437 24.685 1.00 84.81 189 VAL A CA 1
ATOM 1512 C C . VAL A 1 189 ? -25.932 4.874 26.001 1.00 84.81 189 VAL A C 1
ATOM 1514 O O . VAL A 1 189 ? -26.606 4.972 27.029 1.00 84.81 189 VAL A O 1
ATOM 1517 N N . SER A 1 190 ? -24.698 4.364 26.002 1.00 84.38 190 SER A N 1
ATOM 1518 C CA . SER A 1 190 ? -24.060 3.803 27.196 1.00 84.38 190 SER A CA 1
ATOM 1519 C C . SER A 1 190 ? -23.869 4.854 28.302 1.00 84.38 190 SER A C 1
ATOM 1521 O O . SER A 1 190 ? -24.153 4.602 29.475 1.00 84.38 190 SER A O 1
ATOM 1523 N N . THR A 1 191 ? -23.494 6.084 27.934 1.00 85.88 191 THR A N 1
ATOM 1524 C CA . THR A 1 191 ? -23.341 7.213 28.870 1.00 85.88 191 THR A CA 1
ATOM 1525 C C . THR A 1 191 ? -24.670 7.604 29.522 1.00 85.88 191 THR A C 1
ATOM 1527 O O . THR A 1 191 ? -24.731 7.828 30.737 1.00 85.88 191 THR A O 1
ATOM 1530 N N . ILE A 1 192 ? -25.754 7.658 28.738 1.00 85.06 192 ILE A N 1
ATOM 1531 C CA . ILE A 1 192 ? -27.104 7.934 29.247 1.00 85.06 192 ILE A CA 1
ATOM 1532 C C . ILE A 1 192 ? -27.530 6.822 30.213 1.00 85.06 192 ILE A C 1
ATOM 1534 O O . ILE A 1 192 ? -27.952 7.116 31.332 1.00 85.06 192 ILE A O 1
ATOM 1538 N N . ASN A 1 193 ? -27.364 5.553 29.828 1.00 82.06 193 ASN A N 1
ATOM 1539 C CA . ASN A 1 193 ? -27.724 4.414 30.675 1.00 82.06 193 ASN A CA 1
ATOM 1540 C C . ASN A 1 193 ? -26.919 4.383 31.989 1.00 82.06 193 ASN A C 1
ATOM 1542 O O . ASN A 1 193 ? -27.504 4.154 33.052 1.00 82.06 193 ASN A O 1
ATOM 1546 N N . CYS A 1 194 ? -25.623 4.715 31.957 1.00 81.31 194 CYS A N 1
ATOM 1547 C CA . CYS A 1 194 ? -24.795 4.837 33.161 1.00 81.31 194 CYS A CA 1
ATOM 1548 C C . CYS A 1 194 ? -25.290 5.954 34.086 1.00 81.31 194 CYS A C 1
ATOM 1550 O O . CYS A 1 194 ? -25.510 5.721 35.274 1.00 81.31 194 CYS A O 1
ATOM 1552 N N . SER A 1 195 ? -25.574 7.135 33.531 1.00 83.19 195 SER A N 1
ATOM 1553 C CA . SER A 1 195 ? -26.049 8.295 34.298 1.00 83.19 195 SER A CA 1
ATOM 1554 C C . SER A 1 195 ? -27.405 8.053 34.978 1.00 83.19 195 SER A C 1
ATOM 1556 O O . SER A 1 195 ? -27.664 8.566 36.067 1.00 83.19 195 SER A O 1
ATOM 1558 N N . PHE A 1 196 ? -28.303 7.288 34.347 1.00 81.50 196 PHE A N 1
ATOM 1559 C CA . PHE A 1 196 ? -29.597 6.920 34.934 1.00 81.50 196 PHE A CA 1
ATOM 1560 C C . PHE A 1 196 ? -29.460 5.854 36.022 1.00 81.50 196 PHE A C 1
ATOM 1562 O O . PHE A 1 196 ? -30.064 5.993 37.088 1.00 81.50 196 P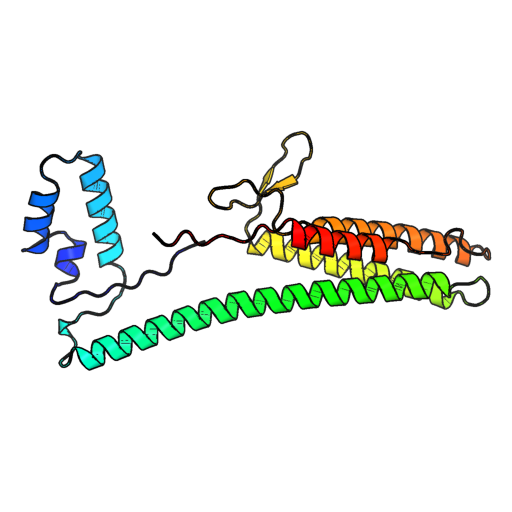HE A O 1
ATOM 1569 N N . THR A 1 197 ? -28.608 4.854 35.787 1.00 76.69 197 THR A N 1
ATOM 1570 C CA . THR A 1 197 ? -28.329 3.788 36.756 1.00 76.69 197 THR A CA 1
ATOM 1571 C C . THR A 1 197 ? -27.704 4.352 38.035 1.00 76.69 197 THR A C 1
ATOM 1573 O O . THR A 1 197 ? -28.095 3.966 39.135 1.00 76.69 197 THR A O 1
ATOM 1576 N N . GLU A 1 198 ? -26.798 5.329 37.921 1.00 79.00 198 GLU A N 1
ATOM 1577 C CA . GLU A 1 198 ? -26.229 6.045 39.075 1.00 79.00 198 GLU A CA 1
ATOM 1578 C C . GLU A 1 198 ? -27.274 6.846 39.864 1.00 79.00 198 GLU A C 1
ATOM 1580 O O . GLU A 1 198 ? -27.131 7.037 41.069 1.00 79.00 198 GLU A O 1
ATOM 1585 N N . ARG A 1 199 ? -28.364 7.265 39.212 1.00 82.81 199 ARG A N 1
ATOM 1586 C CA . ARG A 1 199 ? -29.511 7.939 39.844 1.00 82.81 199 ARG A CA 1
ATOM 1587 C C . ARG A 1 199 ? -30.567 6.963 40.382 1.00 82.81 199 ARG A C 1
ATOM 1589 O O . ARG A 1 199 ? -31.655 7.407 40.741 1.00 82.81 199 ARG A O 1
ATOM 1596 N N . GLY A 1 200 ? -30.283 5.658 40.409 1.00 75.06 200 GLY A N 1
ATOM 1597 C CA . GLY A 1 200 ? -31.186 4.628 40.931 1.00 75.06 200 GLY A CA 1
ATOM 1598 C C . GLY A 1 200 ? -32.451 4.409 40.095 1.00 75.06 200 GLY A C 1
ATOM 1599 O O . GLY A 1 200 ? -33.460 3.956 40.631 1.00 75.06 200 GLY A O 1
ATOM 1600 N N . ARG A 1 201 ? -32.426 4.768 38.805 1.00 73.00 201 ARG A N 1
ATOM 1601 C CA . ARG A 1 201 ? -33.540 4.571 37.868 1.00 73.00 201 ARG A CA 1
ATOM 1602 C C . ARG A 1 201 ? -33.107 3.674 36.717 1.00 73.00 201 ARG A C 1
ATOM 1604 O O . ARG A 1 201 ? -31.971 3.763 36.257 1.00 73.00 201 ARG A O 1
ATOM 1611 N N . ASP A 1 202 ? -34.031 2.861 36.214 1.00 74.50 202 ASP A N 1
ATOM 1612 C CA . ASP A 1 202 ? -33.768 2.055 35.024 1.00 74.50 202 ASP A CA 1
ATOM 1613 C C . ASP A 1 202 ? -33.561 2.955 33.794 1.00 74.50 202 ASP A C 1
ATOM 1615 O O . ASP A 1 202 ? -34.223 3.986 33.627 1.00 74.50 202 ASP A O 1
ATOM 1619 N N . GLY A 1 203 ? -32.614 2.560 32.941 1.00 69.56 203 GLY A N 1
ATOM 1620 C CA . GLY A 1 203 ? -32.257 3.298 31.735 1.00 69.56 203 GLY A CA 1
ATOM 1621 C C . GLY A 1 203 ? -33.417 3.386 30.731 1.00 69.56 203 GLY A C 1
ATOM 1622 O O . GLY A 1 203 ? -34.210 2.446 30.608 1.00 69.56 203 GLY A O 1
ATOM 1623 N N . PRO A 1 204 ? -33.526 4.499 29.983 1.00 68.56 204 PRO A N 1
ATOM 1624 C CA . PRO A 1 204 ? -34.616 4.713 29.032 1.00 68.56 204 PRO A CA 1
ATOM 1625 C C . PRO A 1 204 ? -34.508 3.835 27.775 1.00 68.56 204 PRO A C 1
ATOM 1627 O O . PRO A 1 204 ? -35.519 3.579 27.123 1.00 68.56 204 PRO A O 1
ATOM 1630 N N . ILE A 1 205 ? -33.302 3.372 27.421 1.00 70.19 205 ILE A N 1
ATOM 1631 C CA . ILE A 1 205 ? -33.032 2.650 26.171 1.00 70.19 205 ILE A CA 1
ATOM 1632 C C . ILE A 1 205 ? -32.642 1.211 26.501 1.00 70.19 205 ILE A C 1
ATOM 1634 O O . ILE A 1 205 ? -31.532 0.945 26.960 1.00 70.19 205 ILE A O 1
ATOM 1638 N N . LYS A 1 206 ? -33.573 0.285 26.246 1.00 65.00 206 LYS A N 1
ATOM 1639 C CA . LYS A 1 206 ? -33.399 -1.154 26.504 1.00 65.00 206 LYS A CA 1
ATOM 1640 C C . LYS A 1 206 ? -32.952 -1.953 25.282 1.00 65.00 206 LYS A C 1
ATOM 1642 O O . LYS A 1 206 ? -32.561 -3.095 25.441 1.00 65.00 206 LYS A O 1
ATOM 1647 N N . VAL A 1 207 ? -33.023 -1.399 24.072 1.00 71.56 207 VAL A N 1
ATOM 1648 C CA . VAL A 1 207 ? -32.662 -2.105 22.832 1.00 71.56 207 VAL A CA 1
ATOM 1649 C C . VAL A 1 207 ? -31.690 -1.235 22.046 1.00 71.56 207 VAL A C 1
ATOM 1651 O O . VAL A 1 207 ? -32.046 -0.129 21.644 1.00 71.56 207 VAL A O 1
ATOM 1654 N N . SER A 1 208 ? -30.466 -1.726 21.834 1.00 71.62 208 SER A N 1
ATOM 1655 C CA . SER A 1 208 ? -29.503 -1.063 20.951 1.00 71.62 208 SER A CA 1
ATOM 1656 C C . SER A 1 208 ? -29.730 -1.509 19.510 1.00 71.62 208 SER A C 1
ATOM 1658 O O . SER A 1 208 ? -29.730 -2.701 19.206 1.00 71.62 208 SER A O 1
ATOM 1660 N N . VAL A 1 209 ? -29.933 -0.535 18.627 1.00 80.81 209 VAL A N 1
ATOM 1661 C CA . VAL A 1 209 ? -30.128 -0.742 17.184 1.00 80.81 209 VAL A CA 1
ATOM 1662 C C . VAL A 1 209 ? -28.825 -0.601 16.392 1.00 80.81 209 VAL A C 1
ATOM 1664 O O . VAL A 1 209 ? -28.781 -0.944 15.213 1.00 80.81 209 VAL A O 1
ATOM 1667 N N . TRP A 1 210 ? -27.754 -0.118 17.025 1.00 80.56 210 TRP A N 1
ATOM 1668 C CA . TRP A 1 210 ? -26.497 0.230 16.359 1.00 80.56 210 TRP A CA 1
ATOM 1669 C C . TRP A 1 210 ? -25.776 -0.966 15.715 1.00 80.56 210 TRP A C 1
ATOM 1671 O O . TRP A 1 210 ? -25.452 -0.855 14.530 1.00 80.56 210 TRP A O 1
ATOM 1681 N N . PRO A 1 211 ? -25.689 -2.154 16.356 1.00 78.50 211 PRO A N 1
ATOM 1682 C CA . PRO A 1 211 ? -25.112 -3.336 15.710 1.00 78.50 211 PRO A CA 1
ATOM 1683 C C . PRO A 1 211 ? -25.858 -3.765 14.436 1.00 78.50 211 PRO A C 1
ATOM 1685 O O . PRO A 1 211 ? -25.255 -4.279 13.493 1.00 78.50 211 PRO A O 1
ATOM 1688 N N . LEU A 1 212 ? -27.177 -3.534 14.380 1.00 80.94 212 LEU A N 1
ATOM 1689 C CA . LEU A 1 212 ? -27.998 -3.838 13.207 1.00 80.94 212 LEU A CA 1
ATOM 1690 C C . LEU A 1 212 ? -27.712 -2.854 12.066 1.00 80.94 212 LEU A C 1
ATOM 1692 O O . LEU A 1 212 ? -27.501 -3.277 10.929 1.00 80.94 212 LEU A O 1
ATOM 1696 N N . PHE A 1 213 ? -27.661 -1.551 12.365 1.00 80.06 213 PHE A N 1
ATOM 1697 C CA . PHE A 1 213 ? -27.273 -0.528 11.390 1.00 80.06 213 PHE A CA 1
ATOM 1698 C C . PHE A 1 213 ? -25.865 -0.770 10.847 1.00 80.06 213 PHE A C 1
ATOM 1700 O O . PHE A 1 213 ? -25.645 -0.654 9.640 1.00 80.06 213 PHE A O 1
ATOM 1707 N N . PHE A 1 214 ? -24.936 -1.173 11.713 1.00 78.81 214 PHE A N 1
ATOM 1708 C CA . PHE A 1 214 ? -23.587 -1.538 11.318 1.00 78.81 214 PHE A CA 1
ATOM 1709 C C . PHE A 1 214 ? -23.571 -2.743 10.364 1.00 78.81 214 PHE A C 1
ATOM 1711 O O . PHE A 1 214 ? -22.976 -2.672 9.286 1.00 78.81 214 PHE A O 1
ATOM 1718 N N . ALA A 1 215 ? -24.274 -3.829 10.708 1.00 79.06 215 ALA A N 1
ATOM 1719 C CA . ALA A 1 215 ? -24.356 -5.029 9.876 1.00 79.06 215 ALA A CA 1
ATOM 1720 C C . ALA A 1 215 ? -24.982 -4.743 8.497 1.00 79.06 215 ALA A C 1
ATOM 1722 O O . ALA A 1 215 ? -24.430 -5.145 7.471 1.00 79.06 215 ALA A O 1
ATOM 1723 N N . ILE A 1 216 ? -26.090 -3.995 8.455 1.00 81.62 216 ILE A N 1
ATOM 1724 C CA . ILE A 1 216 ? -26.736 -3.573 7.201 1.00 81.62 216 ILE A CA 1
ATOM 1725 C C . ILE A 1 216 ? -25.778 -2.701 6.381 1.00 81.62 216 ILE A C 1
ATOM 1727 O O . ILE A 1 216 ? -25.606 -2.925 5.182 1.00 81.62 216 ILE A O 1
ATOM 1731 N N . GLY A 1 217 ? -25.107 -1.746 7.027 1.00 75.19 217 GLY A N 1
ATOM 1732 C CA . GLY A 1 217 ? -24.117 -0.883 6.393 1.00 75.19 217 GLY A CA 1
ATOM 1733 C C . GLY A 1 217 ? -22.946 -1.655 5.781 1.00 75.19 217 GLY A C 1
ATOM 1734 O O . GLY A 1 217 ? -22.519 -1.338 4.669 1.00 75.19 217 GLY A O 1
ATOM 1735 N N . MET A 1 218 ? -22.470 -2.712 6.448 1.00 73.56 218 MET A N 1
ATOM 1736 C CA . MET A 1 218 ? -21.437 -3.602 5.906 1.00 73.56 218 MET A CA 1
ATOM 1737 C C . MET A 1 218 ? -21.904 -4.331 4.644 1.00 73.56 218 MET A C 1
ATOM 1739 O O . MET A 1 218 ? -21.178 -4.354 3.647 1.00 73.56 218 MET A O 1
ATOM 1743 N N . VAL A 1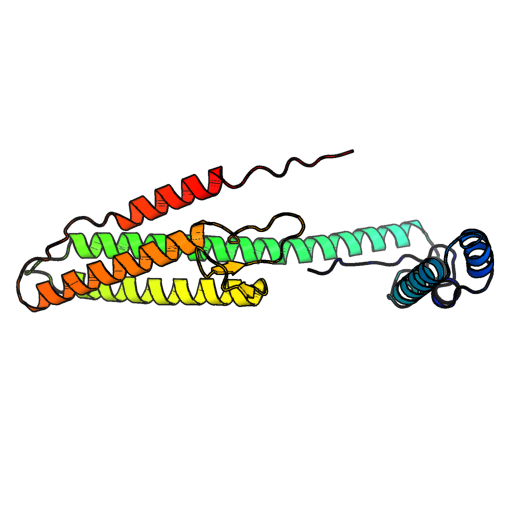 219 ? -23.118 -4.890 4.661 1.00 77.00 219 VAL A N 1
ATOM 1744 C CA . VAL A 1 219 ? -23.696 -5.591 3.504 1.00 77.00 219 VAL A CA 1
ATOM 1745 C C . VAL A 1 219 ? -23.857 -4.629 2.326 1.00 77.00 219 VAL A C 1
ATOM 1747 O O . VAL A 1 219 ? -23.353 -4.900 1.237 1.00 77.00 219 VAL A O 1
ATOM 1750 N N . VAL A 1 220 ? -24.473 -3.464 2.547 1.00 72.50 220 VAL A N 1
ATOM 1751 C CA . VAL A 1 220 ? -24.665 -2.440 1.506 1.00 72.50 220 VAL A CA 1
ATOM 1752 C C . VAL A 1 220 ? -23.324 -1.966 0.943 1.00 72.50 220 VAL A C 1
ATOM 1754 O O . VAL A 1 220 ? -23.167 -1.861 -0.272 1.00 72.50 220 VAL A O 1
ATOM 1757 N N . SER A 1 221 ? -22.321 -1.748 1.798 1.00 67.44 221 SER A N 1
ATOM 1758 C CA . SER A 1 221 ? -20.980 -1.349 1.360 1.00 67.44 221 SER A CA 1
ATOM 1759 C C . SER A 1 221 ? -20.331 -2.387 0.440 1.00 67.44 221 SER A C 1
ATOM 1761 O O . SER A 1 221 ? -19.625 -2.005 -0.492 1.00 67.44 221 SER A O 1
ATOM 1763 N N . LYS A 1 222 ? -20.563 -3.684 0.677 1.00 66.75 222 LYS A N 1
ATOM 1764 C CA . LYS A 1 222 ? -20.051 -4.764 -0.178 1.00 66.75 222 LYS A CA 1
ATOM 1765 C C . LYS A 1 222 ? -20.757 -4.825 -1.530 1.00 66.75 222 LYS A C 1
ATOM 1767 O O . LYS A 1 222 ? -20.093 -5.041 -2.535 1.00 66.75 222 LYS A O 1
ATOM 1772 N N . PHE A 1 223 ? -22.060 -4.558 -1.581 1.00 66.44 223 PHE A N 1
ATOM 1773 C CA . PHE A 1 223 ? -22.798 -4.482 -2.849 1.00 66.44 223 PHE A CA 1
ATOM 1774 C C . PHE A 1 223 ? -22.434 -3.252 -3.694 1.00 66.44 223 PHE A C 1
ATOM 1776 O O . PHE A 1 223 ? -22.471 -3.309 -4.922 1.00 66.44 223 PHE A O 1
ATOM 1783 N N . MET A 1 224 ? -22.047 -2.145 -3.056 1.00 59.34 224 MET A N 1
ATOM 1784 C CA . MET A 1 224 ? -21.613 -0.921 -3.747 1.00 59.34 224 MET A CA 1
ATOM 1785 C C . MET A 1 224 ? -20.174 -1.009 -4.286 1.00 59.34 224 MET A C 1
ATOM 1787 O O . MET A 1 224 ? -19.744 -0.171 -5.088 1.00 59.34 224 MET A O 1
ATOM 1791 N N . GLU A 1 225 ? -19.418 -2.029 -3.883 1.00 57.53 225 GLU A N 1
ATOM 1792 C CA . GLU A 1 225 ? -18.096 -2.339 -4.411 1.00 57.53 225 GLU A CA 1
ATOM 1793 C C . GLU A 1 225 ? -18.245 -3.039 -5.775 1.00 57.53 225 GLU A C 1
ATOM 1795 O O . GLU A 1 225 ? -18.211 -4.259 -5.880 1.00 57.53 225 GLU A O 1
ATOM 1800 N N . LYS A 1 226 ? -18.477 -2.251 -6.841 1.00 42.94 226 LYS A N 1
ATOM 1801 C CA . LYS A 1 226 ? -18.598 -2.773 -8.216 1.00 42.94 226 LYS A CA 1
ATOM 1802 C C . LYS A 1 226 ? -17.414 -3.697 -8.555 1.00 42.94 226 LYS A C 1
ATOM 1804 O O . LYS A 1 226 ? -16.271 -3.278 -8.345 1.00 42.94 226 LYS A O 1
ATOM 1809 N N . PRO A 1 227 ? -17.653 -4.885 -9.142 1.00 42.78 227 PRO A N 1
ATOM 1810 C CA . PRO A 1 227 ? -16.575 -5.750 -9.596 1.00 42.78 227 PRO A CA 1
ATOM 1811 C C . PRO A 1 227 ? -15.773 -5.016 -10.671 1.00 42.78 227 PRO A C 1
ATOM 1813 O O . PRO A 1 227 ? -16.323 -4.534 -11.664 1.00 42.78 227 PRO A O 1
ATOM 1816 N N . THR A 1 228 ? -14.465 -4.890 -10.458 1.00 42.47 228 THR A N 1
ATOM 1817 C CA . THR A 1 228 ? -13.529 -4.450 -11.490 1.00 42.47 228 THR A CA 1
ATOM 1818 C C . THR A 1 228 ? -13.535 -5.495 -12.593 1.00 42.47 228 THR A C 1
ATOM 1820 O O . THR A 1 228 ? -12.850 -6.508 -12.495 1.00 42.47 228 THR A O 1
ATOM 1823 N N . ILE A 1 229 ? -14.349 -5.262 -13.620 1.00 37.47 229 ILE A N 1
ATOM 1824 C CA . ILE A 1 229 ? -14.294 -6.004 -14.874 1.00 37.47 229 ILE A CA 1
ATOM 1825 C C . ILE A 1 229 ? -12.916 -5.711 -15.468 1.00 37.47 229 ILE A C 1
ATOM 1827 O O . ILE A 1 229 ? -12.647 -4.592 -15.912 1.00 37.47 229 ILE A O 1
ATOM 1831 N N . SER A 1 230 ? -12.026 -6.699 -15.408 1.00 36.81 230 SER A N 1
ATOM 1832 C CA . SER A 1 230 ? -10.793 -6.728 -16.179 1.00 36.81 230 SER A CA 1
ATOM 1833 C C . SER A 1 230 ? -11.178 -6.666 -17.653 1.00 36.81 230 SER A C 1
ATOM 1835 O O . SER A 1 230 ? -11.662 -7.640 -18.224 1.00 36.81 230 SER A O 1
ATOM 1837 N N . LYS A 1 231 ? -11.016 -5.492 -18.267 1.00 37.81 231 LYS A N 1
ATOM 1838 C CA . LYS A 1 231 ? -10.917 -5.407 -19.721 1.00 37.81 231 LYS A CA 1
ATOM 1839 C C . LYS A 1 231 ? -9.551 -5.968 -20.092 1.00 37.81 231 LYS A C 1
ATOM 1841 O O . LYS A 1 231 ? -8.552 -5.264 -20.002 1.00 37.81 231 LYS A O 1
ATOM 1846 N N . GLU A 1 232 ? -9.532 -7.253 -20.402 1.00 37.06 232 GLU A N 1
ATOM 1847 C CA . GLU A 1 232 ? -8.458 -7.891 -21.147 1.00 37.06 232 GLU A CA 1
ATOM 1848 C C . GLU A 1 232 ? -8.729 -7.575 -22.626 1.00 37.06 232 GLU A C 1
ATOM 1850 O O . GLU A 1 232 ? -9.790 -7.914 -23.156 1.00 37.06 232 GLU A O 1
ATOM 1855 N N . SER A 1 233 ? -7.837 -6.797 -23.236 1.00 39.19 233 SER A N 1
ATOM 1856 C CA . SER A 1 233 ? -7.779 -6.523 -24.675 1.00 39.19 233 SER A CA 1
ATOM 1857 C C . SER A 1 233 ? -6.336 -6.618 -25.118 1.00 39.19 233 SER A C 1
ATOM 1859 O O . SER A 1 233 ? -5.523 -5.951 -24.433 1.00 39.19 233 SER A O 1
#

InterPro domains:
  IPR000157 Toll/interleukin-1 receptor homology (TIR) domain [PF01582] (2-83)
  IPR000157 Toll/interleukin-1 receptor homology (TIR) domain [PS50104] (1-79)
  IPR035897 Toll/interleukin-1 receptor homology (TIR) domain superfamily [G3DSA:3.40.50.10140] (1-85)
  IPR035897 Toll/interleukin-1 receptor homology (TIR) domain superfamily [SSF52200] (2-55)

pLDDT: mean 78.09, std 16.09, range [36.81, 96.88]

Radius of gyration: 28.72 Å; chains: 1; bounding box: 62×42×78 Å

Foldseek 3Di:
DDDDDADEAEVHDLVCQQQVDDPSVVVLVVVCVPPDPVVSVVNNVVSNVRSPDDHHYCVVDPDPVVVVVVVVVVVVVVVVVVVCVVVVVVVVLVVLLVVLLVLLVQLQVLLLVDDLVCLVSLVSSLVSLVVSLVSLVVSVVVCCVVQVWDQACDPPDRATWGDDPPDGPRDDFQLSVLSNVLSVVSNVQSVQQSVQSVVSHGGPDNGRCSSVSSVVSNVVSVVVPDPPDPPDD

Sequence (233 aa):
MGHIVMTIFYRVDPSHVRNQTGDFGNIFVQTCAGKTEEERRMWSQALTDVGNIAGEDSRNWDNESKMIEKIVRDVSDKLNATMWAKTGYSNGMAFLVVINLLLEIASAGADQLSSTRKPYFSKVSLLMSVLSLILSTLDFTYKIRAHKARFRFKWPMPWFYYPSRGYNRIFGSSTDAILFFCVAGQLIVSTINCSFTERGRDGPIKVSVWPLFFAIGMVVSKFMEKPTISKES

Secondary structure (DSSP, 8-state):
-PPP---EESSS-HHHHHHT-HHHHHHHHHHTTT--HHHHHHHHHHHHHHHHS--EEGGG-S-HHHHHHHHHHHHHHHHHHHHHHHHHHHHHHHHHHHHHHHHHHHHHHHHHH-BTTBTHHHHHHHHHHHHHHHHHHHHHHHHHHHHTPEEE--TT--EEE---TTS--BSS-THHHHHHHHHHHHHHHHHHHHHHHHTTS--S-----HHHHHHHHHHHHHHTS--------

Organism: Brassica campestris (NCBI:txid3711)